Protein AF-A0A938FF98-F1 (afdb_monomer)

Nearest PDB structures (foldseek):
  8f43-assembly1_A  TM=4.445E-01  e=3.695E-01  Geobacillus stearothermophilus

Mean predicted aligned error: 13.19 Å

Secondary structure (DSSP, 8-state):
------PPPP------PPPPTT-BHHHHHTTS-B-----SS--GGGS--S--SS-SS--HHHHHHHHHBSSPPEE-GGG-EEE--EE-TTT--EE-SGGGEEEEESS-HHHHHHTTGGGS-HHHHHHHHT--SSTTTEEEEEHHHHHHHTT--TTT---SSGGGHHHHHHHHHHHHHHTT--B-HHHHHHHHHHHHTS--PBPPPPPPPPP-----SS----BPPTT-B--STT-EEE-TTS-EEEEE--SSSSS-EEE-

pLDDT: mean 84.88, std 19.93, range [27.38, 98.81]

Solvent-accessible surface area (backbone atoms only — not comparable to full-atom values): 15147 Å² total; per-residue (Å²): 135,86,86,83,81,80,81,80,76,85,81,80,77,79,73,80,76,74,69,55,72,63,42,37,42,68,61,47,46,71,70,45,48,75,42,78,68,48,83,74,87,78,56,73,80,61,37,56,51,62,49,49,87,84,71,82,56,42,29,38,60,44,48,44,55,58,68,53,23,81,41,85,58,44,65,52,80,79,45,40,66,69,35,42,32,36,58,10,65,44,67,70,50,74,44,48,54,58,85,57,44,33,75,42,46,69,67,20,73,62,39,42,27,23,24,54,48,70,77,48,54,59,67,55,32,25,49,64,55,48,41,77,87,44,76,65,45,46,44,52,28,43,38,70,60,50,60,70,44,58,55,58,50,70,67,81,39,73,49,78,26,67,89,36,40,58,57,51,53,39,38,43,42,43,52,30,55,54,71,68,29,38,33,30,71,63,43,48,50,39,51,51,55,57,50,70,75,37,77,92,56,67,35,74,43,62,67,72,64,73,72,69,76,70,74,78,65,76,81,70,75,51,71,41,58,87,63,37,77,44,75,57,82,69,38,74,33,28,25,94,83,74,47,69,28,34,20,36,82,40,96,89,48,102,55,29,22,30,33,116

Sequence (260 aa):
MPSTTVAAAPTTSSKVAVPVAGSSALEVLATIRIVPEYTVGYDRELFPHWKDLDADGCDTRREVLKRDSQTKVVVGSSCTVSSGTWYSPYDGATWTNPSDVDIDHVVALNEAWQSGGYAWSTQQRTNYANDLTDDRTLLAVTDSVNQSKSDKDPTEWLPPLASYRCTYLANWVSIKARWSLSMDEGEHAAVKSALAGCATRTSPAAPAVPPAASAGGAPATSTVSPGAFCAPLGATGVSDKGVSYTCKPSETESRNRWRR

Radius of gyration: 22.4 Å; Cα contacts (8 Å, |Δi|>4): 425; chains: 1; bounding box: 54×45×83 Å

Foldseek 3Di:
DDDDDDDDDDDPPPDQDADDFQDFLLRLLVSFAADFFDQPDDDCVLQDAQDPPVPPLGTLFLVQVCVQFPAHFDADPSSDTQFGWHQALLARDIDTGCVQKDKAQLQHLSNQCRQPCVVDDSLLSNCQRRPPVFNLGIHIHGPVQRVVCPNDALLRDARPPPVCRLVSLSSVSQSCSLSSGHHHPSRSVSSNVSNVPDDGDGDGRDDHSPPSPPPPDDPPQPAFDAFDFDDDAQDWHAHPVRHIWGFHQDPVDRTTTTDD

Structure (mmCIF, N/CA/C/O backbone):
data_AF-A0A938FF98-F1
#
_entry.id   AF-A0A938FF98-F1
#
loop_
_atom_site.group_PDB
_atom_site.id
_atom_site.type_symbol
_atom_site.label_atom_id
_atom_site.label_alt_id
_atom_site.label_comp_id
_atom_site.label_asym_id
_atom_site.label_entity_id
_atom_site.label_seq_id
_atom_site.pdbx_PDB_ins_code
_atom_site.Cartn_x
_atom_site.Cartn_y
_atom_site.Cartn_z
_atom_site.occupancy
_atom_site.B_iso_or_equiv
_atom_site.auth_seq_id
_atom_site.auth_comp_id
_atom_site.auth_asym_id
_atom_site.auth_atom_id
_atom_site.pdbx_PDB_model_num
ATOM 1 N N . MET A 1 1 ? 15.118 -7.434 -64.748 1.00 45.00 1 MET A N 1
ATOM 2 C CA . MET A 1 1 ? 15.470 -7.544 -63.316 1.00 45.00 1 MET A CA 1
ATOM 3 C C . MET A 1 1 ? 14.304 -6.946 -62.538 1.00 45.00 1 MET A C 1
ATOM 5 O O . MET A 1 1 ? 14.092 -5.749 -62.693 1.00 45.00 1 MET A O 1
ATOM 9 N N . PRO A 1 2 ? 13.458 -7.738 -61.857 1.00 43.25 2 PRO A N 1
ATOM 10 C CA . PRO A 1 2 ? 12.275 -7.207 -61.190 1.00 43.25 2 PRO A CA 1
ATOM 11 C C . PRO A 1 2 ? 12.647 -6.572 -59.844 1.00 43.25 2 PRO A C 1
ATOM 13 O O . PRO A 1 2 ? 13.438 -7.128 -59.085 1.00 43.25 2 PRO A O 1
ATOM 16 N N . SER A 1 3 ? 12.071 -5.399 -59.581 1.00 41.19 3 SER A N 1
ATOM 17 C CA . SER A 1 3 ? 12.105 -4.708 -58.293 1.00 41.19 3 SER A CA 1
ATOM 18 C C . SER A 1 3 ? 11.276 -5.471 -57.265 1.00 41.19 3 SER A C 1
ATOM 20 O O . SER A 1 3 ? 10.077 -5.665 -57.459 1.00 41.19 3 SER A O 1
ATOM 22 N N . THR A 1 4 ? 11.900 -5.866 -56.158 1.00 39.56 4 THR A N 1
ATOM 23 C CA . THR A 1 4 ? 11.211 -6.471 -55.015 1.00 39.56 4 THR A CA 1
ATOM 24 C C . THR A 1 4 ? 10.798 -5.368 -54.045 1.00 39.56 4 THR A C 1
ATOM 26 O O . THR A 1 4 ? 11.612 -4.860 -53.277 1.00 39.56 4 THR A O 1
ATOM 29 N N . THR A 1 5 ? 9.532 -4.968 -54.087 1.00 41.56 5 THR A N 1
ATOM 30 C CA . THR A 1 5 ? 8.905 -4.133 -53.058 1.00 41.56 5 THR A CA 1
ATOM 31 C C . THR A 1 5 ? 8.589 -4.997 -51.839 1.00 41.56 5 THR A C 1
ATOM 33 O O . THR A 1 5 ? 7.733 -5.877 -51.891 1.00 41.56 5 THR A O 1
ATOM 36 N N . VAL A 1 6 ? 9.286 -4.756 -50.726 1.00 41.88 6 VAL A N 1
ATOM 37 C CA . VAL A 1 6 ? 8.957 -5.351 -49.424 1.00 41.88 6 VAL A CA 1
ATOM 38 C C . VAL A 1 6 ? 7.808 -4.547 -48.818 1.00 41.88 6 VAL A C 1
ATOM 40 O O . VAL A 1 6 ? 7.975 -3.380 -48.469 1.00 41.88 6 VAL A O 1
ATOM 43 N N . ALA A 1 7 ? 6.630 -5.161 -48.723 1.00 39.22 7 ALA A N 1
ATOM 44 C CA . ALA A 1 7 ? 5.498 -4.604 -47.996 1.00 39.22 7 ALA A CA 1
ATOM 45 C C . ALA A 1 7 ? 5.790 -4.651 -46.488 1.00 39.22 7 ALA A C 1
ATOM 47 O O . ALA A 1 7 ? 5.984 -5.726 -45.920 1.00 39.22 7 ALA A O 1
ATOM 48 N N . ALA A 1 8 ? 5.833 -3.486 -45.841 1.00 41.00 8 ALA A N 1
ATOM 49 C CA . ALA A 1 8 ? 5.893 -3.395 -44.389 1.00 41.00 8 ALA A CA 1
ATOM 50 C C . ALA A 1 8 ? 4.543 -3.831 -43.797 1.00 41.00 8 ALA A C 1
ATOM 52 O O . ALA A 1 8 ? 3.493 -3.298 -44.161 1.00 41.00 8 ALA A O 1
ATOM 53 N N . ALA A 1 9 ? 4.577 -4.817 -42.901 1.00 38.62 9 ALA A N 1
ATOM 54 C CA . ALA A 1 9 ? 3.412 -5.270 -42.153 1.00 38.62 9 ALA A CA 1
ATOM 55 C C . ALA A 1 9 ? 2.900 -4.156 -41.215 1.00 38.62 9 ALA A C 1
ATOM 57 O O . ALA A 1 9 ? 3.708 -3.393 -40.679 1.00 38.62 9 ALA A O 1
ATOM 58 N N . PRO A 1 10 ? 1.581 -4.051 -40.981 1.00 35.91 10 PRO A N 1
ATOM 59 C CA . PRO A 1 10 ? 1.044 -3.081 -40.042 1.00 35.91 10 PRO A CA 1
ATOM 60 C C . PRO A 1 10 ? 1.412 -3.488 -38.611 1.00 35.91 10 PRO A C 1
ATOM 62 O O . PRO A 1 10 ? 0.984 -4.527 -38.112 1.00 35.91 10 PRO A O 1
ATOM 65 N N . THR A 1 11 ? 2.198 -2.655 -37.934 1.00 32.06 11 THR A N 1
ATOM 66 C CA . THR A 1 11 ? 2.473 -2.793 -36.504 1.00 32.06 11 THR A CA 1
ATOM 67 C C . THR A 1 11 ? 1.215 -2.403 -35.731 1.00 32.06 11 THR A C 1
ATOM 69 O O . THR A 1 11 ? 0.934 -1.222 -35.524 1.00 32.06 11 THR A O 1
ATOM 72 N N . THR A 1 12 ? 0.422 -3.384 -35.308 1.00 34.66 12 THR A N 1
ATOM 73 C CA . THR A 1 12 ? -0.655 -3.154 -34.343 1.00 34.66 12 THR A CA 1
ATOM 74 C C . THR A 1 12 ? -0.029 -2.828 -32.992 1.00 34.66 12 THR A C 1
ATOM 76 O O . THR A 1 12 ? 0.419 -3.711 -32.265 1.00 34.66 12 THR A O 1
ATOM 79 N N . SER A 1 13 ? 0.039 -1.538 -32.667 1.00 34.69 13 SER A N 1
ATOM 80 C CA . SER A 1 13 ? 0.305 -1.069 -31.311 1.00 34.69 13 SER A CA 1
ATOM 81 C C . SER A 1 13 ? -0.879 -1.486 -30.436 1.00 34.69 13 SER A C 1
ATOM 83 O O . SER A 1 13 ? -1.951 -0.881 -30.498 1.00 34.69 13 SER A O 1
ATOM 85 N N . SER A 1 14 ? -0.718 -2.569 -29.675 1.00 34.59 14 SER A N 1
ATOM 86 C CA . SER A 1 14 ? -1.691 -2.982 -28.667 1.00 34.59 14 SER A CA 1
ATOM 87 C C . SER A 1 14 ? -1.757 -1.902 -27.591 1.00 34.59 14 SER A C 1
ATOM 89 O O . SER A 1 14 ? -0.923 -1.854 -26.688 1.00 34.59 14 SER A O 1
ATOM 91 N N . LYS A 1 15 ? -2.747 -1.009 -27.690 1.00 37.03 15 LYS A N 1
ATOM 92 C CA . LYS A 1 15 ? -3.183 -0.204 -26.548 1.00 37.03 15 LYS A CA 1
ATOM 93 C C . LYS A 1 15 ? -3.550 -1.178 -25.432 1.00 37.03 15 LYS A C 1
ATOM 95 O O . LYS A 1 15 ? -4.445 -1.999 -25.615 1.00 37.03 15 LYS A O 1
ATOM 100 N N . VAL A 1 16 ? -2.850 -1.088 -24.304 1.00 40.31 16 VAL A N 1
ATOM 101 C CA . VAL A 1 16 ? -3.221 -1.775 -23.063 1.00 40.31 16 VAL A CA 1
ATOM 102 C C . VAL A 1 16 ? -4.663 -1.377 -22.753 1.00 40.31 16 VAL A C 1
ATOM 104 O O . VAL A 1 16 ? -4.953 -0.199 -22.537 1.00 40.31 16 VAL A O 1
ATOM 107 N N . ALA A 1 17 ? -5.584 -2.334 -22.849 1.00 41.09 17 ALA A N 1
ATOM 108 C CA . ALA A 1 17 ? -6.985 -2.099 -22.548 1.00 41.09 17 ALA A CA 1
ATOM 109 C C . ALA A 1 17 ? -7.109 -1.842 -21.043 1.00 41.09 17 ALA A C 1
ATOM 111 O O . ALA A 1 17 ? -6.750 -2.695 -20.234 1.00 41.09 17 ALA A O 1
ATOM 112 N N . VAL A 1 18 ? -7.585 -0.652 -20.673 1.00 45.09 18 VAL A N 1
ATOM 113 C CA . VAL A 1 18 ? -7.926 -0.344 -19.281 1.00 45.09 18 VAL A CA 1
ATOM 114 C C . VAL A 1 18 ? -9.080 -1.269 -18.872 1.00 45.09 18 VAL A C 1
ATOM 116 O O . VAL A 1 18 ? -10.032 -1.399 -19.649 1.00 45.09 18 VAL A O 1
ATOM 119 N N . PRO A 1 19 ? -9.030 -1.910 -17.693 1.00 48.66 19 PRO A N 1
ATOM 120 C CA . PRO A 1 19 ? -10.110 -2.771 -17.230 1.00 48.66 19 PRO A CA 1
ATOM 121 C C . PRO A 1 19 ? -11.456 -2.041 -17.204 1.00 48.66 19 PRO A C 1
ATOM 123 O O . PRO A 1 19 ? -11.572 -0.944 -16.657 1.00 48.66 19 PRO A O 1
ATOM 126 N N . VAL A 1 20 ? -12.482 -2.660 -17.786 1.00 49.19 20 VAL A N 1
ATOM 127 C CA . VAL A 1 20 ? -13.854 -2.134 -17.814 1.00 49.19 20 VAL A CA 1
ATOM 128 C C . VAL A 1 20 ? -14.502 -2.324 -16.438 1.00 49.19 20 VAL A C 1
ATOM 130 O O . VAL A 1 20 ? -14.268 -3.334 -15.767 1.00 49.19 20 VAL A O 1
ATOM 133 N N . ALA A 1 21 ? -15.335 -1.372 -16.010 1.00 52.06 21 ALA A N 1
ATOM 134 C CA . ALA A 1 21 ? -16.139 -1.502 -14.794 1.00 52.06 21 ALA A CA 1
ATOM 135 C C . ALA A 1 21 ? -16.942 -2.810 -14.789 1.00 52.06 21 ALA A C 1
ATOM 137 O O . ALA A 1 21 ? -17.684 -3.079 -15.728 1.00 52.06 21 ALA A O 1
ATOM 138 N N . GLY A 1 22 ? -16.781 -3.611 -13.729 1.00 57.50 22 GLY A N 1
ATOM 139 C CA . GLY A 1 22 ? -17.447 -4.910 -13.580 1.00 57.50 22 GLY A CA 1
ATOM 140 C C . GLY A 1 22 ? -16.615 -6.128 -13.996 1.00 57.50 22 GLY A C 1
ATOM 141 O O . GLY A 1 22 ? -17.115 -7.242 -13.870 1.00 57.50 22 GLY A O 1
ATOM 142 N N . SER A 1 23 ? -15.364 -5.948 -14.439 1.00 68.06 23 SER A N 1
ATOM 143 C CA . SER A 1 23 ? -14.454 -7.071 -14.719 1.00 68.06 23 SER A CA 1
ATOM 144 C C . SER A 1 23 ? -14.110 -7.842 -13.436 1.00 68.06 23 SER A C 1
ATOM 146 O O . SER A 1 23 ? -13.872 -7.261 -12.373 1.00 68.06 23 SER A O 1
ATOM 148 N N . SER A 1 24 ? -14.051 -9.166 -13.521 1.00 86.25 24 SER A N 1
ATOM 149 C CA . SER A 1 24 ? -13.521 -10.020 -12.456 1.00 86.25 24 SER A CA 1
ATOM 150 C C . SER A 1 24 ? -12.014 -9.801 -12.265 1.00 86.25 24 SER A C 1
ATOM 152 O O . SER A 1 24 ? -11.298 -9.441 -13.199 1.00 86.25 24 SER A O 1
ATOM 154 N N . ALA A 1 25 ? -11.495 -10.071 -11.063 1.00 89.56 25 ALA A N 1
ATOM 155 C CA . ALA A 1 25 ? -10.056 -9.967 -10.795 1.00 89.56 25 ALA A CA 1
ATOM 156 C C . ALA A 1 25 ? -9.205 -10.849 -11.734 1.00 89.56 25 ALA A C 1
ATOM 158 O O . ALA A 1 25 ? -8.105 -10.454 -12.107 1.00 89.56 25 ALA A O 1
ATOM 159 N N . LEU A 1 26 ? -9.720 -12.007 -12.168 1.00 90.12 26 LEU A N 1
ATOM 160 C CA . LEU A 1 26 ? -9.040 -12.887 -13.126 1.00 90.12 26 LEU A CA 1
ATOM 161 C C . LEU A 1 26 ? -8.950 -12.277 -14.532 1.00 90.12 26 LEU A C 1
ATOM 163 O O . LEU A 1 26 ? -7.927 -12.434 -15.197 1.00 90.12 26 LEU A O 1
ATOM 167 N N . GLU A 1 27 ? -9.984 -11.564 -14.981 1.00 90.25 27 GLU A N 1
ATOM 168 C CA . GLU A 1 27 ? -9.949 -10.849 -16.263 1.00 90.25 27 GLU A CA 1
ATOM 169 C C . GLU A 1 27 ? -8.946 -9.696 -16.219 1.00 90.25 27 GLU A C 1
ATOM 171 O O . GLU A 1 27 ? -8.179 -9.517 -17.162 1.00 90.25 27 GLU A O 1
ATOM 176 N N . VAL A 1 28 ? -8.885 -8.959 -15.104 1.00 90.56 28 VAL A N 1
ATOM 177 C CA . VAL A 1 28 ? -7.873 -7.908 -14.922 1.00 90.56 28 VAL A CA 1
ATOM 178 C C . VAL A 1 28 ? -6.467 -8.507 -14.885 1.00 90.56 28 VAL A C 1
ATOM 180 O O . VAL A 1 28 ? -5.576 -8.004 -15.566 1.00 90.56 28 VAL A O 1
ATOM 183 N N . LEU A 1 29 ? -6.270 -9.617 -14.168 1.00 94.25 29 LEU A N 1
ATOM 184 C CA . LEU A 1 29 ? -4.989 -10.324 -14.092 1.00 94.25 29 LEU A CA 1
ATOM 185 C C . LEU A 1 29 ? -4.481 -10.750 -15.478 1.00 94.25 29 LEU A C 1
ATOM 187 O O . LEU A 1 29 ? -3.282 -10.689 -15.742 1.00 94.25 29 LEU A O 1
ATOM 191 N N . ALA A 1 30 ? -5.382 -11.140 -16.384 1.00 93.69 30 ALA A N 1
ATOM 192 C CA . ALA A 1 30 ? -5.027 -11.509 -17.754 1.00 93.69 30 ALA A CA 1
ATOM 193 C C . ALA A 1 30 ? -4.462 -10.338 -18.585 1.00 93.69 30 ALA A C 1
ATOM 195 O O . ALA A 1 30 ? -3.830 -10.574 -19.612 1.00 93.69 30 ALA A O 1
ATOM 196 N N . THR A 1 31 ? -4.665 -9.088 -18.152 1.00 93.75 31 THR A N 1
ATOM 197 C CA . THR A 1 31 ? -4.100 -7.889 -18.801 1.00 93.75 31 THR A CA 1
ATOM 198 C C . THR A 1 31 ? -2.721 -7.493 -18.271 1.00 93.75 31 THR A C 1
ATOM 200 O O . THR A 1 31 ? -2.035 -6.681 -18.896 1.00 93.75 31 THR A O 1
ATOM 203 N N . ILE A 1 32 ? -2.303 -8.052 -17.131 1.00 95.69 32 ILE A N 1
ATOM 204 C CA . ILE A 1 32 ? -1.022 -7.724 -16.505 1.00 95.69 32 ILE A CA 1
ATOM 205 C C . ILE A 1 32 ? 0.121 -8.316 -17.329 1.00 95.69 32 ILE A C 1
ATOM 207 O O . ILE A 1 32 ? 0.102 -9.486 -17.712 1.00 95.69 32 ILE A O 1
ATOM 211 N N . ARG A 1 33 ? 1.139 -7.494 -17.600 1.00 97.38 33 ARG A N 1
ATOM 212 C CA . ARG A 1 33 ? 2.350 -7.940 -18.294 1.00 97.38 33 ARG A CA 1
ATOM 213 C C . ARG A 1 33 ? 3.159 -8.847 -17.372 1.00 97.38 33 ARG A C 1
ATOM 215 O O . ARG A 1 33 ? 3.442 -8.452 -16.245 1.00 97.38 33 ARG A O 1
ATOM 222 N N . ILE A 1 34 ? 3.588 -9.992 -17.894 1.00 97.75 34 ILE A N 1
ATOM 223 C CA . ILE A 1 34 ? 4.542 -10.876 -17.220 1.00 97.75 34 ILE A CA 1
ATOM 224 C C . ILE A 1 34 ? 5.955 -10.430 -17.604 1.00 97.75 34 ILE A C 1
ATOM 226 O O . ILE A 1 34 ? 6.322 -10.489 -18.780 1.00 97.75 34 ILE A O 1
ATOM 230 N N . VAL A 1 35 ? 6.715 -9.913 -16.642 1.00 96.00 35 VAL A N 1
ATOM 231 C CA . VAL A 1 35 ? 8.077 -9.388 -16.827 1.00 96.00 35 VAL A CA 1
ATOM 232 C C . VAL A 1 35 ? 8.897 -9.733 -15.583 1.00 96.00 35 VAL A C 1
ATOM 234 O O . VAL A 1 35 ? 8.388 -9.516 -14.489 1.00 96.00 35 VAL A O 1
ATOM 237 N N . PRO A 1 36 ? 10.145 -10.222 -15.720 1.00 95.19 36 PRO A N 1
ATOM 238 C CA . PRO A 1 36 ? 11.021 -10.427 -14.570 1.00 95.19 36 PRO A CA 1
ATOM 239 C C . PRO A 1 36 ? 11.198 -9.151 -13.744 1.00 95.19 36 PRO A C 1
ATOM 241 O O . PRO A 1 36 ? 11.288 -8.054 -14.303 1.00 95.19 36 PRO A O 1
ATOM 244 N N . GLU A 1 37 ? 11.295 -9.310 -12.429 1.00 93.62 37 GLU A N 1
ATOM 245 C CA . GLU A 1 37 ? 11.507 -8.201 -11.506 1.00 93.62 37 GLU A CA 1
ATOM 246 C C . GLU A 1 37 ? 12.821 -7.450 -11.753 1.00 93.62 37 GLU A C 1
ATOM 248 O O . GLU A 1 37 ? 13.850 -8.019 -12.137 1.00 93.62 37 GLU A O 1
ATOM 253 N N . TYR A 1 38 ? 12.802 -6.148 -11.467 1.00 93.50 38 TYR A N 1
ATOM 254 C CA . TYR A 1 38 ? 13.989 -5.299 -11.451 1.00 93.50 38 TYR A CA 1
ATOM 255 C C . TYR A 1 38 ? 14.399 -4.941 -10.015 1.00 93.50 38 TYR A C 1
ATOM 257 O O . TYR A 1 38 ? 13.918 -3.976 -9.428 1.00 93.50 38 TYR A O 1
ATOM 265 N N . THR A 1 39 ? 15.340 -5.696 -9.453 1.00 91.69 39 THR A N 1
ATOM 266 C CA . THR A 1 39 ? 15.670 -5.646 -8.014 1.00 91.69 39 THR A CA 1
ATOM 267 C C . THR A 1 39 ? 16.784 -4.657 -7.643 1.00 91.69 39 THR A C 1
ATOM 269 O O . THR A 1 39 ? 17.092 -4.444 -6.472 1.00 91.69 39 THR A O 1
ATOM 272 N N . VAL A 1 40 ? 17.428 -4.028 -8.631 1.00 92.44 40 VAL A N 1
ATOM 273 C CA . VAL A 1 40 ? 18.622 -3.195 -8.408 1.00 92.44 40 VAL A CA 1
ATOM 274 C C . VAL A 1 40 ? 18.253 -1.729 -8.183 1.00 92.44 40 VAL A C 1
ATOM 276 O O . VAL A 1 40 ? 17.422 -1.164 -8.887 1.00 92.44 40 VAL A O 1
ATOM 279 N N . GLY A 1 41 ? 18.952 -1.069 -7.255 1.00 91.62 41 GLY A N 1
ATOM 280 C CA . GLY A 1 41 ? 18.934 0.393 -7.121 1.00 91.62 41 GLY A CA 1
ATOM 281 C C . GLY A 1 41 ? 17.677 0.974 -6.478 1.00 91.62 41 GLY A C 1
ATOM 282 O O . GLY A 1 41 ? 17.475 2.184 -6.564 1.00 91.62 41 GLY A O 1
ATOM 283 N N . TYR A 1 42 ? 16.852 0.136 -5.846 1.00 95.69 42 TYR A N 1
ATOM 284 C CA . TYR A 1 42 ? 15.764 0.618 -5.010 1.00 95.69 42 TYR A CA 1
ATOM 285 C C . TYR A 1 42 ? 16.313 1.414 -3.822 1.00 95.69 42 TYR A C 1
ATOM 287 O O . TYR A 1 42 ? 17.242 0.992 -3.134 1.00 95.69 42 TYR A O 1
ATOM 295 N N . ASP A 1 43 ? 15.682 2.554 -3.577 1.00 95.50 43 ASP A N 1
ATOM 296 C CA . ASP A 1 43 ? 15.819 3.338 -2.363 1.00 95.50 43 ASP A CA 1
ATOM 297 C C . ASP A 1 43 ? 14.435 3.913 -2.044 1.00 95.50 43 ASP A C 1
ATOM 299 O O . ASP A 1 43 ? 13.763 4.484 -2.912 1.00 95.50 43 ASP A O 1
ATOM 303 N N . ARG A 1 44 ? 13.989 3.748 -0.796 1.00 95.00 44 ARG A N 1
ATOM 304 C CA . ARG A 1 44 ? 12.677 4.219 -0.343 1.00 95.00 44 ARG A CA 1
ATOM 305 C C . ARG A 1 44 ? 12.538 5.736 -0.492 1.00 95.00 44 ARG A C 1
ATOM 307 O O . ARG A 1 44 ? 11.433 6.218 -0.741 1.00 95.00 44 ARG A O 1
ATOM 314 N N . GLU A 1 45 ? 13.630 6.492 -0.394 1.00 95.50 45 GLU A N 1
ATOM 315 C CA . GLU A 1 45 ? 13.628 7.950 -0.565 1.00 95.50 45 GLU A CA 1
ATOM 316 C C . GLU A 1 45 ? 13.242 8.380 -1.990 1.00 95.50 45 GLU A C 1
ATOM 318 O O . GLU A 1 45 ? 12.749 9.492 -2.196 1.00 95.50 45 GLU A O 1
ATOM 323 N N . LEU A 1 46 ? 13.366 7.485 -2.980 1.00 95.56 46 LEU A N 1
ATOM 324 C CA . LEU A 1 46 ? 12.905 7.733 -4.350 1.00 95.56 46 LEU A CA 1
ATOM 325 C C . LEU A 1 46 ? 11.377 7.806 -4.459 1.00 95.56 46 LEU A C 1
ATOM 327 O O . LEU A 1 46 ? 10.873 8.305 -5.471 1.00 95.56 46 LEU A O 1
ATOM 331 N N . PHE A 1 47 ? 10.649 7.363 -3.431 1.00 97.88 47 PHE A N 1
ATOM 332 C CA . PHE A 1 47 ? 9.203 7.501 -3.284 1.00 97.88 47 PHE A CA 1
ATOM 333 C C . PHE A 1 47 ? 8.878 8.516 -2.178 1.00 97.88 47 PHE A C 1
ATOM 335 O O . PHE A 1 47 ? 8.591 8.119 -1.046 1.00 97.88 47 PHE A O 1
ATOM 342 N N . PRO A 1 48 ? 8.889 9.835 -2.460 1.00 97.50 48 PRO A N 1
ATOM 343 C CA . PRO A 1 48 ? 8.436 10.823 -1.490 1.00 97.50 48 PRO A CA 1
ATOM 344 C C . PRO A 1 48 ? 6.993 10.525 -1.069 1.00 97.50 48 PRO A C 1
ATOM 346 O O . PRO A 1 48 ? 6.073 10.654 -1.874 1.00 97.50 48 PRO A O 1
ATOM 349 N N . HIS A 1 49 ? 6.810 10.127 0.185 1.00 93.50 49 HIS A N 1
ATOM 350 C CA . HIS A 1 49 ? 5.543 9.691 0.768 1.00 93.50 49 HIS A CA 1
ATOM 351 C C . HIS A 1 49 ? 5.231 10.511 2.019 1.00 93.50 49 HIS A C 1
ATOM 353 O O . HIS A 1 49 ? 6.100 11.228 2.521 1.00 93.50 49 HIS A O 1
ATOM 359 N N . TRP A 1 50 ? 3.981 10.442 2.476 1.00 95.00 50 TRP A N 1
ATOM 360 C CA . TRP A 1 50 ? 3.447 11.297 3.541 1.00 95.00 50 TRP A CA 1
ATOM 361 C C . TRP A 1 50 ? 3.522 12.776 3.163 1.00 95.00 50 TRP A C 1
ATOM 363 O O . TRP A 1 50 ? 4.016 13.623 3.904 1.00 95.00 50 TRP A O 1
ATOM 373 N N . LYS A 1 51 ? 3.033 13.078 1.958 1.00 94.69 51 LYS A N 1
ATOM 374 C CA . LYS A 1 51 ? 2.793 14.442 1.497 1.00 94.69 51 LYS A CA 1
ATOM 375 C C . LYS A 1 51 ? 1.378 14.878 1.862 1.00 94.69 51 LYS A C 1
ATOM 377 O O . LYS A 1 51 ? 0.455 14.067 1.858 1.00 94.69 51 LYS A O 1
ATOM 382 N N . ASP A 1 52 ? 1.249 16.162 2.143 1.00 93.12 52 ASP A N 1
ATOM 383 C CA . ASP A 1 52 ? -0.010 16.899 2.176 1.00 93.12 52 ASP A CA 1
ATOM 384 C C . ASP A 1 52 ? -0.209 17.483 0.765 1.00 93.12 52 ASP A C 1
ATOM 386 O O . ASP A 1 52 ? 0.438 18.466 0.395 1.00 93.12 52 ASP A O 1
ATOM 390 N N . LEU A 1 53 ? -0.937 16.755 -0.092 1.00 89.44 53 LEU A N 1
ATOM 391 C CA . LEU A 1 53 ? -1.065 17.083 -1.521 1.00 89.44 53 LEU A CA 1
ATOM 392 C C . LEU A 1 53 ? -2.183 18.092 -1.805 1.00 89.44 53 LEU A C 1
ATOM 394 O O . LEU A 1 53 ? -2.123 18.778 -2.826 1.00 89.44 53 LEU A O 1
ATOM 398 N N . ASP A 1 54 ? -3.185 18.174 -0.935 1.00 89.81 54 ASP A N 1
ATOM 399 C CA . ASP A 1 54 ? -4.300 19.120 -1.006 1.00 89.81 54 ASP A CA 1
ATOM 400 C C . ASP A 1 54 ? -4.104 20.355 -0.110 1.00 89.81 54 ASP A C 1
ATOM 402 O O . ASP A 1 54 ? -4.885 21.303 -0.206 1.00 89.81 54 ASP A O 1
ATOM 406 N N . ALA A 1 55 ? -3.003 20.403 0.648 1.00 90.06 55 ALA A N 1
ATOM 407 C CA . ALA A 1 55 ? -2.582 21.520 1.487 1.00 90.06 55 ALA A CA 1
ATOM 408 C C . ALA A 1 55 ? -3.594 21.854 2.596 1.00 90.06 55 ALA A C 1
ATOM 410 O O . ALA A 1 55 ? -3.774 23.027 2.947 1.00 90.06 55 ALA A O 1
ATOM 411 N N . ASP A 1 56 ? -4.255 20.831 3.143 1.00 89.06 56 ASP A N 1
ATOM 412 C CA . ASP A 1 56 ? -5.229 20.970 4.229 1.00 89.06 56 ASP A CA 1
ATOM 413 C C . ASP A 1 56 ? -4.589 20.869 5.634 1.00 89.06 56 ASP A C 1
ATOM 415 O O . ASP A 1 56 ? -5.246 21.114 6.652 1.00 89.06 56 ASP A O 1
ATOM 419 N N . GLY A 1 57 ? -3.282 20.588 5.694 1.00 90.00 57 GLY A N 1
ATOM 420 C CA . GLY A 1 57 ? -2.501 20.428 6.917 1.00 90.00 57 GLY A CA 1
ATOM 421 C C . GLY A 1 57 ? -2.379 18.981 7.400 1.00 90.00 57 GLY A C 1
ATOM 422 O O . GLY A 1 57 ? -1.743 18.747 8.435 1.00 90.00 57 GLY A O 1
ATOM 423 N N . CYS A 1 58 ? -2.959 18.018 6.689 1.00 93.31 58 CYS A N 1
ATOM 424 C CA . CYS A 1 58 ? -2.862 16.598 6.966 1.00 93.31 58 CYS A CA 1
ATOM 425 C C . CYS A 1 58 ? -2.075 15.891 5.861 1.00 93.31 58 CYS A C 1
ATOM 427 O O . CYS A 1 58 ? -2.456 15.864 4.697 1.00 93.31 58 CYS A O 1
ATOM 429 N N . ASP A 1 59 ? -0.968 15.242 6.220 1.00 95.56 59 ASP A N 1
ATOM 430 C CA . ASP A 1 59 ? -0.321 14.377 5.240 1.00 95.56 59 ASP A CA 1
ATOM 431 C C . ASP A 1 59 ? -1.128 13.098 4.977 1.00 95.56 59 ASP A C 1
ATOM 433 O O . ASP A 1 59 ? -1.973 12.678 5.770 1.00 95.56 59 ASP A O 1
ATOM 437 N N . THR A 1 60 ? -0.796 12.432 3.873 1.00 96.94 60 THR A N 1
ATOM 438 C CA . THR A 1 60 ? -1.448 11.201 3.409 1.00 96.94 60 THR A CA 1
ATOM 439 C C . THR A 1 60 ? -1.615 10.148 4.512 1.00 96.94 60 THR A C 1
ATOM 441 O O . THR A 1 60 ? -2.651 9.491 4.571 1.00 96.94 60 THR A O 1
ATOM 444 N N . ARG A 1 61 ? -0.645 9.973 5.426 1.00 96.38 61 ARG A N 1
ATOM 445 C CA . ARG A 1 61 ? -0.798 8.990 6.515 1.00 96.38 61 ARG A CA 1
ATOM 446 C C . ARG A 1 61 ? -1.942 9.389 7.446 1.00 96.38 61 ARG A C 1
ATOM 448 O O . ARG A 1 61 ? -2.694 8.527 7.891 1.00 96.38 61 ARG A O 1
ATOM 455 N N . ARG A 1 62 ? -2.075 10.678 7.753 1.00 95.81 62 ARG A N 1
ATOM 456 C CA . ARG A 1 62 ? -3.129 11.192 8.637 1.00 95.81 62 ARG A CA 1
ATOM 457 C C . ARG A 1 62 ? -4.481 11.134 7.938 1.00 95.81 62 ARG A C 1
ATOM 459 O O . ARG A 1 62 ? -5.460 10.778 8.590 1.00 95.81 62 ARG A O 1
ATOM 466 N N . GLU A 1 63 ? -4.517 11.368 6.629 1.00 96.50 63 GLU A N 1
ATOM 467 C CA . GLU A 1 63 ? -5.725 11.171 5.825 1.00 96.50 63 GLU A CA 1
ATOM 468 C C . GLU A 1 63 ? -6.220 9.727 5.868 1.00 96.50 63 GLU A C 1
ATOM 470 O O . GLU A 1 63 ? -7.393 9.491 6.160 1.00 96.50 63 GLU A O 1
ATOM 475 N N . VAL A 1 64 ? -5.336 8.740 5.691 1.00 97.62 64 VAL A N 1
ATOM 476 C CA . VAL A 1 64 ? -5.741 7.328 5.786 1.00 97.62 64 VAL A CA 1
ATOM 477 C C . VAL A 1 64 ? -6.202 6.974 7.201 1.00 97.62 64 VAL A C 1
ATOM 479 O O . VAL A 1 64 ? -7.222 6.308 7.360 1.00 97.62 64 VAL A O 1
ATOM 482 N N . LEU A 1 65 ? -5.527 7.467 8.247 1.00 97.06 65 LEU A N 1
ATOM 483 C CA . LEU A 1 65 ? -5.974 7.250 9.629 1.00 97.06 65 LEU A CA 1
ATOM 484 C C . LEU A 1 65 ? -7.364 7.850 9.894 1.00 97.06 65 LEU A C 1
ATOM 486 O O . LEU A 1 65 ? -8.167 7.225 10.587 1.00 97.06 65 LEU A O 1
ATOM 490 N N . LYS A 1 66 ? -7.666 9.037 9.352 1.00 96.25 66 LYS A N 1
ATOM 491 C CA . LYS A 1 66 ? -9.003 9.651 9.426 1.00 96.25 66 LYS A CA 1
ATOM 492 C C . LYS A 1 66 ? -10.036 8.809 8.675 1.00 96.25 66 LYS A C 1
ATOM 494 O O . LYS A 1 66 ? -11.117 8.582 9.213 1.00 96.25 66 LYS A O 1
ATOM 499 N N . ARG A 1 67 ? -9.703 8.359 7.461 1.00 97.00 67 ARG A N 1
ATOM 500 C CA . ARG A 1 67 ? -10.586 7.591 6.572 1.00 97.00 67 ARG A CA 1
ATOM 501 C C . ARG A 1 67 ? -10.939 6.216 7.141 1.00 97.00 67 ARG A C 1
ATOM 503 O O . ARG A 1 67 ? -12.108 5.846 7.139 1.00 97.00 67 ARG A O 1
ATOM 510 N N . ASP A 1 68 ? -9.947 5.480 7.638 1.00 97.94 68 ASP A N 1
ATOM 511 C CA . ASP A 1 68 ? -10.103 4.069 8.022 1.00 97.94 68 ASP A CA 1
ATOM 512 C C . ASP A 1 68 ? -10.543 3.874 9.480 1.00 97.94 68 ASP A C 1
ATOM 514 O O . ASP A 1 68 ? -10.798 2.748 9.915 1.00 97.94 68 ASP A O 1
ATOM 518 N N . SER A 1 69 ? -10.649 4.954 10.259 1.00 97.81 69 SER A N 1
ATOM 519 C CA . SER A 1 69 ? -11.182 4.871 11.617 1.00 97.81 69 SER A CA 1
ATOM 520 C C . SER A 1 69 ? -12.698 4.645 11.594 1.00 97.81 69 SER A C 1
ATOM 522 O O . SER A 1 69 ? -13.461 5.420 11.024 1.00 97.81 69 SER A O 1
ATOM 524 N N . GLN A 1 70 ? -13.158 3.611 12.294 1.00 97.69 70 GLN A N 1
ATOM 525 C CA . GLN A 1 70 ? -14.574 3.286 12.495 1.00 97.69 70 GLN A CA 1
ATOM 526 C C . GLN A 1 70 ? -15.289 4.290 13.408 1.00 97.69 70 GLN A C 1
ATOM 528 O O . GLN A 1 70 ? -16.515 4.398 13.395 1.00 97.69 70 GLN A O 1
ATOM 533 N N . THR A 1 71 ? -14.527 5.012 14.228 1.00 96.44 71 THR A N 1
ATOM 534 C CA . THR A 1 71 ? -15.022 6.080 15.097 1.00 96.44 71 THR A CA 1
ATOM 535 C C . THR A 1 71 ? -14.425 7.416 14.677 1.00 96.44 71 THR A C 1
ATOM 537 O O . THR A 1 71 ? -13.386 7.476 14.017 1.00 96.44 71 THR A O 1
ATOM 540 N N . LYS A 1 72 ? -15.071 8.521 15.060 1.00 94.62 72 LYS A N 1
ATOM 541 C CA . LYS A 1 72 ? -14.524 9.853 14.791 1.00 94.62 72 LYS A CA 1
ATOM 542 C C . LYS A 1 72 ? -13.178 10.004 15.503 1.00 94.62 72 LYS A C 1
ATOM 544 O O . LYS A 1 72 ? -13.127 9.930 16.729 1.00 94.62 72 LYS A O 1
ATOM 549 N N . VAL A 1 73 ? -12.119 10.251 14.736 1.00 94.44 73 VAL A N 1
ATOM 550 C CA . VAL A 1 73 ? -10.780 10.462 15.291 1.00 94.44 73 VAL A CA 1
ATOM 551 C C . VAL A 1 73 ? -10.693 11.754 16.101 1.00 94.44 73 VAL A C 1
ATOM 553 O O . VAL A 1 73 ? -11.339 12.759 15.782 1.00 94.44 73 VAL A O 1
ATOM 556 N N . VAL A 1 74 ? -9.852 11.745 17.133 1.00 91.25 74 VAL A N 1
ATOM 557 C CA . VAL A 1 74 ? -9.432 12.966 17.826 1.00 91.25 74 VAL A CA 1
ATOM 558 C C . VAL A 1 74 ? -8.202 13.517 17.117 1.00 91.25 74 VAL A C 1
ATOM 560 O O . VAL A 1 74 ? -7.179 12.841 17.008 1.00 91.25 74 VAL A O 1
ATOM 563 N N . VAL A 1 75 ? -8.322 14.751 16.628 1.00 90.75 75 VAL A N 1
ATOM 564 C CA . VAL A 1 75 ? -7.287 15.440 15.854 1.00 90.75 75 VAL A CA 1
ATOM 565 C C . VAL A 1 75 ? -6.822 16.668 16.632 1.00 90.75 75 VAL A C 1
ATOM 567 O O . VAL A 1 75 ? -7.624 17.534 16.978 1.00 90.75 75 VAL A O 1
ATOM 570 N N . GLY A 1 76 ? -5.529 16.714 16.944 1.00 85.81 76 GLY A N 1
ATOM 571 C CA . GLY A 1 76 ? -4.859 17.860 17.552 1.00 85.81 76 GLY A CA 1
ATOM 572 C C . GLY A 1 76 ? -4.379 18.880 16.517 1.00 85.81 76 GLY A C 1
ATOM 573 O O . GLY A 1 76 ? -4.731 18.824 15.339 1.00 85.81 76 GLY A O 1
ATOM 574 N N . SER A 1 77 ? -3.521 19.810 16.944 1.00 84.00 77 SER A N 1
ATOM 575 C CA . SER A 1 77 ? -2.861 20.738 16.020 1.00 84.00 77 SER A CA 1
ATOM 576 C C . SER A 1 77 ? -2.022 19.988 14.976 1.00 84.00 77 SER A C 1
ATOM 578 O O . SER A 1 77 ? -1.465 18.921 15.259 1.00 84.00 77 SER A O 1
ATOM 580 N N . SER A 1 78 ? -1.936 20.554 13.768 1.00 83.12 78 SER A N 1
ATOM 581 C CA . SER A 1 78 ? -1.186 19.984 12.635 1.00 83.12 78 SER A CA 1
ATOM 582 C C . SER A 1 78 ? -1.609 18.554 12.272 1.00 83.12 78 SER A C 1
ATOM 584 O O . SER A 1 78 ? -0.774 17.697 11.996 1.00 83.12 78 SER A O 1
ATOM 586 N N . CYS A 1 79 ? -2.912 18.280 12.360 1.00 91.19 79 CYS A N 1
ATOM 587 C CA . CYS A 1 79 ? -3.523 16.996 12.027 1.00 91.19 79 CYS A CA 1
ATOM 588 C C . CYS A 1 79 ? -3.002 15.781 12.815 1.00 91.19 79 CYS A C 1
ATOM 590 O O . CYS A 1 79 ? -3.048 14.640 12.356 1.00 91.19 79 CYS A O 1
ATOM 592 N N . THR A 1 80 ? -2.512 15.994 14.037 1.00 90.44 80 THR A N 1
ATOM 593 C CA . THR A 1 80 ? -2.049 14.882 14.875 1.00 90.44 80 THR A CA 1
ATOM 594 C C . THR A 1 80 ? -3.236 14.027 15.316 1.00 90.44 80 THR A C 1
ATOM 596 O O . THR A 1 80 ? -4.044 14.472 16.129 1.00 90.44 80 THR A O 1
ATOM 599 N N . VAL A 1 81 ? -3.336 12.799 14.810 1.00 93.12 81 VAL A N 1
ATOM 600 C CA . VAL A 1 81 ? -4.366 11.833 15.216 1.00 93.12 81 VAL A CA 1
ATOM 601 C C . VAL A 1 81 ? -3.938 11.164 16.523 1.00 93.12 81 VAL A C 1
ATOM 603 O O . VAL A 1 81 ? -2.918 10.480 16.550 1.00 93.12 81 VAL A O 1
ATOM 606 N N . SER A 1 82 ? -4.689 11.375 17.608 1.00 91.56 82 SER A N 1
ATOM 607 C CA . SER A 1 82 ? -4.344 10.871 18.951 1.00 91.56 82 SER A CA 1
ATOM 608 C C . SER A 1 82 ? -5.216 9.711 19.431 1.00 91.56 82 SER A C 1
ATOM 610 O O . SER A 1 82 ? -4.787 8.945 20.291 1.00 91.56 82 SER A O 1
ATOM 612 N N . SER A 1 83 ? -6.419 9.552 18.880 1.00 91.94 83 SER A N 1
ATOM 613 C CA . SER A 1 83 ? -7.267 8.386 19.133 1.00 91.94 83 SER A CA 1
ATOM 614 C C . SER A 1 83 ? -8.264 8.150 18.001 1.00 91.94 83 SER A C 1
ATOM 616 O O . SER A 1 83 ? -8.584 9.058 17.229 1.00 91.94 83 SER A O 1
ATOM 618 N N . GLY A 1 84 ? -8.734 6.910 17.911 1.00 96.12 84 GLY A N 1
ATOM 619 C CA . GLY A 1 84 ? -9.675 6.421 16.910 1.00 96.12 84 GLY A CA 1
ATOM 620 C C . GLY A 1 84 ? -9.965 4.942 17.141 1.00 96.12 84 GLY A C 1
ATOM 621 O O . GLY A 1 84 ? -9.730 4.411 18.230 1.00 96.12 84 GLY A O 1
ATOM 622 N N . THR A 1 85 ? -10.501 4.261 16.136 1.00 98.25 85 THR A N 1
ATOM 623 C CA . THR A 1 85 ? -10.721 2.811 16.182 1.00 98.25 85 THR A CA 1
ATOM 624 C C . THR A 1 85 ? -10.467 2.237 14.802 1.00 98.25 85 THR A C 1
ATOM 626 O O . THR A 1 85 ? -11.278 2.434 13.906 1.00 98.25 85 THR A O 1
ATOM 629 N N . TRP A 1 86 ? -9.360 1.528 14.624 1.00 98.56 86 TRP A N 1
ATOM 630 C CA . TRP A 1 86 ? -8.949 0.967 13.340 1.00 98.56 86 TRP A CA 1
ATOM 631 C C . TRP A 1 86 ? -9.088 -0.542 13.364 1.00 98.56 86 TRP A C 1
ATOM 633 O O . TRP A 1 86 ? -8.539 -1.205 14.241 1.00 98.56 86 TRP A O 1
ATOM 643 N N . TYR A 1 87 ? -9.812 -1.077 12.391 1.00 98.50 87 TYR A N 1
ATOM 644 C CA . TYR A 1 87 ? -9.870 -2.509 12.136 1.00 98.50 87 TYR A CA 1
ATOM 645 C C . TYR A 1 87 ? -8.827 -2.858 11.078 1.00 98.50 87 TYR A C 1
ATOM 647 O O . TYR A 1 87 ? -8.893 -2.344 9.964 1.00 98.50 87 TYR A O 1
ATOM 655 N N . SER A 1 88 ? -7.888 -3.733 11.418 1.00 98.69 88 SER A N 1
ATOM 656 C CA . SER A 1 88 ? -6.875 -4.231 10.496 1.00 98.69 88 SER A CA 1
ATOM 657 C C . SER A 1 88 ? -7.470 -5.358 9.648 1.00 98.69 88 SER A C 1
ATOM 659 O O . SER A 1 88 ? -7.762 -6.441 10.167 1.00 98.69 88 SER A O 1
ATOM 661 N N . PRO A 1 89 ? -7.652 -5.163 8.330 1.00 98.25 89 PRO A N 1
ATOM 662 C CA . PRO A 1 89 ? -8.216 -6.201 7.477 1.00 98.25 89 PRO A CA 1
ATOM 663 C C . PRO A 1 89 ? -7.287 -7.411 7.307 1.00 98.25 89 PRO A C 1
ATOM 665 O O . PRO A 1 89 ? -7.735 -8.461 6.848 1.00 98.25 89 PRO A O 1
ATOM 668 N N . TYR A 1 90 ? -6.000 -7.287 7.646 1.00 98.56 90 TYR A N 1
ATOM 669 C CA . TYR A 1 90 ? -5.026 -8.351 7.417 1.00 98.56 90 TYR A CA 1
ATOM 670 C C . TYR A 1 90 ? -5.113 -9.493 8.424 1.00 98.56 90 TYR A C 1
ATOM 672 O O . TYR A 1 90 ? -4.870 -10.641 8.059 1.00 98.56 90 TYR A O 1
ATOM 680 N N . ASP A 1 91 ? -5.473 -9.202 9.666 1.00 98.62 91 ASP A N 1
ATOM 681 C CA . ASP A 1 91 ? -5.532 -10.157 10.776 1.00 98.62 91 ASP A CA 1
ATOM 682 C C . ASP A 1 91 ? -6.870 -10.115 11.532 1.00 98.62 91 ASP A C 1
ATOM 684 O O . ASP A 1 91 ? -7.176 -11.028 12.297 1.00 98.62 91 ASP A O 1
ATOM 688 N N . GLY A 1 92 ? -7.704 -9.105 11.274 1.00 98.12 92 GLY A N 1
ATOM 689 C CA . GLY A 1 92 ? -8.997 -8.914 11.915 1.00 98.12 92 GLY A CA 1
ATOM 690 C C . GLY A 1 92 ? -8.918 -8.303 13.313 1.00 98.12 92 GLY A C 1
ATOM 691 O O . GLY A 1 92 ? -9.922 -8.324 14.028 1.00 98.12 92 GLY A O 1
ATOM 692 N N . ALA A 1 93 ? -7.754 -7.785 13.713 1.00 98.50 93 ALA A N 1
ATOM 693 C CA . ALA A 1 93 ? -7.574 -7.109 14.990 1.00 98.50 93 ALA A CA 1
ATOM 694 C C . ALA A 1 93 ? -8.121 -5.672 14.949 1.00 98.50 93 ALA A C 1
ATOM 696 O O . ALA A 1 93 ? -8.144 -5.028 13.900 1.00 98.50 93 ALA A O 1
ATOM 697 N N . THR A 1 94 ? -8.526 -5.152 16.110 1.00 98.50 94 THR A N 1
ATOM 698 C CA . THR A 1 94 ? -8.969 -3.760 16.263 1.00 98.50 94 THR A CA 1
ATOM 699 C C . THR A 1 94 ? -8.071 -3.028 17.248 1.00 98.50 94 THR A C 1
ATOM 701 O O . THR A 1 94 ? -7.834 -3.517 18.352 1.00 98.50 94 THR A O 1
ATOM 704 N N . TRP A 1 95 ? -7.635 -1.828 16.871 1.00 98.00 95 TRP A N 1
ATOM 705 C CA . TRP A 1 95 ? -6.708 -0.995 17.633 1.00 98.00 95 TRP A CA 1
ATOM 706 C C . TRP A 1 95 ? -7.294 0.392 17.875 1.00 98.00 95 TRP A C 1
ATOM 708 O O . TRP A 1 95 ? -7.989 0.946 17.024 1.00 98.00 95 TRP A O 1
ATOM 718 N N . THR A 1 96 ? -7.010 0.977 19.037 1.00 96.69 96 THR A N 1
ATOM 719 C CA . THR A 1 96 ? -7.430 2.351 19.382 1.00 96.69 96 THR A CA 1
ATOM 720 C C . THR A 1 96 ? -6.263 3.310 19.561 1.00 96.69 96 THR A C 1
ATOM 722 O O . THR A 1 96 ? -6.460 4.524 19.610 1.00 96.69 96 THR A O 1
ATOM 725 N N . ASN A 1 97 ? -5.052 2.770 19.679 1.00 94.50 97 ASN A N 1
ATOM 726 C CA . ASN A 1 97 ? -3.823 3.534 19.759 1.00 94.50 97 ASN A CA 1
ATOM 727 C C . ASN A 1 97 ? -3.224 3.667 18.344 1.00 94.50 97 ASN A C 1
ATOM 729 O O . ASN A 1 97 ? -2.894 2.647 17.738 1.00 94.50 97 ASN A O 1
ATOM 733 N N . PRO A 1 98 ? -3.064 4.893 17.808 1.00 92.81 98 PRO A N 1
ATOM 734 C CA . PRO A 1 98 ? -2.524 5.107 16.465 1.00 92.81 98 PRO A CA 1
ATOM 735 C C . PRO A 1 98 ? -1.112 4.546 16.241 1.00 92.81 98 PRO A C 1
ATOM 737 O O . PRO A 1 98 ? -0.720 4.383 15.089 1.00 92.81 98 PRO A O 1
ATOM 740 N N . SER A 1 99 ? -0.324 4.302 17.300 1.00 93.94 99 SER A N 1
ATOM 741 C CA . SER A 1 99 ? 1.026 3.733 17.160 1.00 93.94 99 SER A CA 1
ATOM 742 C C . SER A 1 99 ? 1.037 2.247 16.816 1.00 93.94 99 SER A C 1
ATOM 744 O O . SER A 1 99 ? 2.033 1.781 16.283 1.00 93.94 99 SER A O 1
ATOM 746 N N . ASP A 1 100 ? -0.050 1.526 17.103 1.00 97.06 100 ASP A N 1
ATOM 747 C CA . ASP A 1 100 ? -0.174 0.084 16.826 1.00 97.06 100 ASP A CA 1
ATOM 748 C C . ASP A 1 100 ? -0.705 -0.168 15.397 1.00 97.06 100 ASP A C 1
ATOM 750 O O . ASP A 1 100 ? -0.966 -1.300 14.979 1.00 97.06 100 ASP A O 1
ATOM 754 N N . VAL A 1 101 ? -0.897 0.919 14.642 1.00 97.94 101 VAL A N 1
ATOM 755 C CA . VAL A 1 101 ? -1.456 0.939 13.294 1.00 97.94 101 VAL A CA 1
ATOM 756 C C . VAL A 1 101 ? -0.441 1.543 12.334 1.00 97.94 101 VAL A C 1
ATOM 758 O O . VAL A 1 101 ? 0.049 2.660 12.521 1.00 97.94 101 VAL A O 1
ATOM 761 N N . ASP A 1 102 ? -0.182 0.832 11.248 1.00 98.38 102 ASP A N 1
ATOM 762 C CA . ASP A 1 102 ? 0.557 1.329 10.100 1.00 98.38 102 ASP A CA 1
ATOM 763 C C . ASP A 1 102 ? -0.355 1.620 8.920 1.00 98.38 102 ASP A C 1
ATOM 765 O O . ASP A 1 102 ? -1.443 1.065 8.799 1.00 98.38 102 ASP A O 1
ATOM 769 N N . ILE A 1 103 ? 0.120 2.491 8.029 1.00 98.50 103 ILE A N 1
ATOM 770 C CA . ILE A 1 103 ? -0.479 2.669 6.710 1.00 98.50 103 ILE A CA 1
ATOM 771 C C . ILE A 1 103 ? 0.350 1.862 5.720 1.00 98.50 103 ILE A C 1
ATOM 773 O O . ILE A 1 103 ? 1.468 2.258 5.379 1.00 98.50 103 ILE A O 1
ATOM 777 N N . ASP A 1 104 ? -0.186 0.720 5.303 1.00 98.69 104 ASP A N 1
ATOM 778 C CA . ASP A 1 104 ? 0.446 -0.157 4.323 1.00 98.69 104 ASP A CA 1
ATOM 779 C C . ASP A 1 104 ? 0.119 0.292 2.902 1.00 98.69 104 ASP A C 1
ATOM 781 O O . ASP A 1 104 ? -1.028 0.613 2.587 1.00 98.69 104 ASP A O 1
ATOM 785 N N . HIS A 1 105 ? 1.127 0.242 2.034 1.00 98.69 105 HIS A N 1
ATOM 786 C CA . HIS A 1 105 ? 0.925 0.215 0.592 1.00 98.69 105 HIS A CA 1
ATOM 787 C C . HIS A 1 105 ? 0.619 -1.231 0.201 1.00 98.69 105 HIS A C 1
ATOM 789 O O . HIS A 1 105 ? 1.521 -2.075 0.226 1.00 98.69 105 HIS A O 1
ATOM 795 N N . VAL A 1 106 ? -0.632 -1.518 -0.181 1.00 98.75 106 VAL A N 1
ATOM 796 C CA . VAL A 1 106 ? -1.083 -2.897 -0.462 1.00 98.75 106 VAL A CA 1
ATOM 797 C C . VAL A 1 106 ? -0.130 -3.598 -1.421 1.00 98.75 106 VAL A C 1
ATOM 799 O O . VAL A 1 106 ? 0.315 -4.697 -1.106 1.00 98.75 106 VAL A O 1
ATOM 802 N N . VAL A 1 107 ? 0.258 -2.919 -2.506 1.00 98.81 107 VAL A N 1
ATOM 803 C CA . VAL A 1 107 ? 1.460 -3.228 -3.295 1.00 98.81 107 VAL A CA 1
ATOM 804 C C . VAL A 1 107 ? 2.600 -2.354 -2.756 1.00 98.81 107 VAL A C 1
ATOM 806 O O . VAL A 1 107 ? 2.554 -1.127 -2.879 1.00 98.81 107 VAL A O 1
ATOM 809 N N . ALA A 1 108 ? 3.604 -2.962 -2.122 1.00 98.75 108 ALA A N 1
ATOM 810 C CA . ALA A 1 108 ? 4.657 -2.230 -1.412 1.00 98.75 108 ALA A CA 1
ATOM 811 C C . ALA A 1 108 ? 5.480 -1.314 -2.342 1.00 98.75 108 ALA A C 1
ATOM 813 O O . ALA A 1 108 ? 5.522 -1.510 -3.552 1.00 98.75 108 ALA A O 1
ATOM 814 N N . LEU A 1 109 ? 6.175 -0.311 -1.790 1.00 98.69 109 LEU A N 1
ATOM 815 C CA . LEU A 1 109 ? 6.983 0.623 -2.595 1.00 98.69 109 LEU A CA 1
ATOM 816 C C . LEU A 1 109 ? 8.149 -0.066 -3.329 1.00 98.69 109 LEU A C 1
ATOM 818 O O . LEU A 1 109 ? 8.390 0.245 -4.495 1.00 98.69 109 LEU A O 1
ATOM 822 N N . ASN A 1 110 ? 8.852 -0.999 -2.671 1.00 98.69 110 ASN A N 1
ATOM 823 C CA . ASN A 1 110 ? 9.896 -1.790 -3.334 1.00 98.69 110 ASN A CA 1
ATOM 824 C C . ASN A 1 110 ? 9.279 -2.729 -4.374 1.00 98.69 110 ASN A C 1
ATOM 826 O O . ASN A 1 110 ? 9.746 -2.793 -5.502 1.00 98.69 110 ASN A O 1
ATOM 830 N N . GLU A 1 111 ? 8.145 -3.346 -4.059 1.00 98.81 111 GLU A N 1
ATOM 831 C CA . GLU A 1 111 ? 7.450 -4.180 -5.033 1.00 98.81 111 GLU A CA 1
ATOM 832 C C . GLU A 1 111 ? 7.014 -3.398 -6.285 1.00 98.81 111 GLU A C 1
ATOM 834 O O . GLU A 1 111 ? 7.236 -3.808 -7.423 1.00 98.81 111 GLU A O 1
ATOM 839 N N . ALA A 1 112 ? 6.484 -2.190 -6.101 1.00 98.75 112 ALA A N 1
ATOM 840 C CA . ALA A 1 112 ? 6.187 -1.295 -7.209 1.00 98.75 112 ALA A CA 1
ATOM 841 C C . ALA A 1 112 ? 7.451 -0.940 -8.011 1.00 98.75 112 ALA A C 1
ATOM 843 O O . ALA A 1 112 ? 7.381 -0.849 -9.235 1.00 98.75 112 ALA A O 1
ATOM 844 N N . TRP A 1 113 ? 8.606 -0.757 -7.358 1.00 98.69 113 TRP A N 1
ATOM 845 C CA . TRP A 1 113 ? 9.891 -0.557 -8.035 1.00 98.69 113 TRP A CA 1
ATOM 846 C C . TRP A 1 113 ? 10.262 -1.756 -8.911 1.00 98.69 113 TRP A C 1
ATOM 848 O O . TRP A 1 113 ? 10.491 -1.567 -10.111 1.00 98.69 113 TRP A O 1
ATOM 858 N N . GLN A 1 114 ? 10.247 -2.959 -8.331 1.00 98.44 114 GLN A N 1
ATOM 859 C CA . GLN A 1 114 ? 10.561 -4.231 -8.989 1.00 98.44 114 GLN A CA 1
ATOM 860 C C . GLN A 1 114 ? 9.661 -4.489 -10.197 1.00 98.44 114 GLN A C 1
ATOM 862 O O . GLN A 1 114 ? 10.132 -4.913 -11.253 1.00 98.44 114 GLN A O 1
ATOM 867 N N . SER A 1 115 ? 8.397 -4.091 -10.085 1.00 98.38 115 SER A N 1
ATOM 868 C CA . SER A 1 115 ? 7.361 -4.261 -11.100 1.00 98.38 115 SER A CA 1
ATOM 869 C C . SER A 1 115 ? 7.279 -3.139 -12.152 1.00 98.38 115 SER A C 1
ATOM 871 O O . SER A 1 115 ? 6.280 -3.010 -12.865 1.00 98.38 115 SER A O 1
ATOM 873 N N . GLY A 1 116 ? 8.317 -2.306 -12.285 1.00 97.25 116 GLY A N 1
ATOM 874 C CA . GLY A 1 116 ? 8.430 -1.286 -13.342 1.00 97.25 116 GLY A CA 1
ATOM 875 C C . GLY A 1 116 ? 8.440 0.163 -12.853 1.00 97.25 116 GLY A C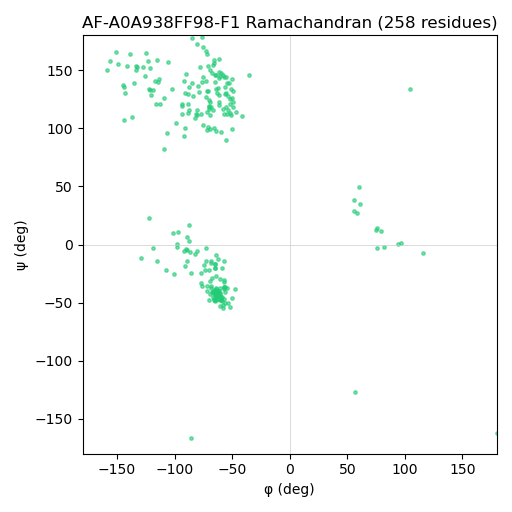 1
ATOM 876 O O . GLY A 1 116 ? 8.718 1.076 -13.636 1.00 97.25 116 GLY A O 1
ATOM 877 N N . GLY A 1 117 ? 8.208 0.392 -11.560 1.00 97.44 117 GLY A N 1
ATOM 878 C CA . GLY A 1 117 ? 8.293 1.708 -10.929 1.00 97.44 117 GLY A CA 1
ATOM 879 C C . GLY A 1 117 ? 9.701 2.308 -10.930 1.00 97.44 117 GLY A C 1
ATOM 880 O O . GLY A 1 117 ? 9.855 3.528 -10.808 1.00 97.44 117 GLY A O 1
ATOM 881 N N . TYR A 1 118 ? 10.735 1.492 -11.160 1.00 96.56 118 TYR A N 1
ATOM 882 C CA . TYR A 1 118 ? 12.102 1.967 -11.390 1.00 96.56 118 TYR A CA 1
ATOM 883 C C . TYR A 1 118 ? 12.210 2.951 -12.567 1.00 96.56 118 TYR A C 1
ATOM 885 O O . TYR A 1 118 ? 13.037 3.863 -12.547 1.00 96.56 118 TYR A O 1
ATOM 893 N N . ALA A 1 119 ? 11.351 2.805 -13.581 1.00 96.00 119 ALA A N 1
ATOM 894 C CA . ALA A 1 119 ? 11.345 3.649 -14.774 1.00 96.00 119 ALA A CA 1
ATOM 895 C C . ALA A 1 119 ? 10.512 4.933 -14.611 1.00 96.00 119 ALA A C 1
ATOM 897 O O . ALA A 1 119 ? 10.496 5.782 -15.504 1.00 96.00 119 ALA A O 1
ATOM 898 N N . TRP A 1 120 ? 9.796 5.088 -13.495 1.00 97.56 120 TRP A N 1
ATOM 899 C CA . TRP A 1 120 ? 8.948 6.249 -13.257 1.00 97.56 120 TRP A CA 1
ATOM 900 C C . TRP A 1 120 ? 9.762 7.520 -13.000 1.00 97.56 120 TRP A C 1
ATOM 902 O O . TRP A 1 120 ? 10.882 7.501 -12.480 1.00 97.56 120 TRP A O 1
ATOM 912 N N . SER A 1 121 ? 9.167 8.668 -13.314 1.00 97.00 121 SER A N 1
ATOM 913 C CA . SER A 1 121 ? 9.628 9.946 -12.772 1.00 97.00 121 SER A CA 1
ATOM 914 C C . SER A 1 121 ? 9.417 9.992 -11.254 1.00 97.00 121 SER A C 1
ATOM 916 O O . SER A 1 121 ? 8.562 9.292 -10.705 1.00 97.00 121 SER A O 1
ATOM 918 N N . THR A 1 122 ? 10.148 10.867 -10.561 1.00 96.50 122 THR A N 1
ATOM 919 C CA . THR A 1 122 ? 9.927 11.088 -9.123 1.00 96.50 122 THR A CA 1
ATOM 920 C C . THR A 1 122 ? 8.489 11.510 -8.834 1.00 96.50 122 THR A C 1
ATOM 922 O O . THR A 1 122 ? 7.903 11.007 -7.885 1.00 96.50 122 THR A O 1
ATOM 925 N N . GLN A 1 123 ? 7.878 12.342 -9.686 1.00 95.62 123 GLN A N 1
ATOM 926 C CA . GLN A 1 123 ? 6.482 12.750 -9.509 1.00 95.62 123 GLN A CA 1
ATOM 927 C C . GLN A 1 123 ? 5.513 11.564 -9.589 1.00 95.62 123 GLN A C 1
ATOM 929 O O . GLN A 1 123 ? 4.584 11.487 -8.797 1.00 95.62 123 GLN A O 1
ATOM 934 N N . GLN A 1 124 ? 5.724 10.617 -10.507 1.00 97.12 124 GLN A N 1
ATOM 935 C CA . GLN A 1 124 ? 4.895 9.408 -10.579 1.00 97.12 124 GLN A CA 1
ATOM 936 C C . GLN A 1 124 ? 5.051 8.539 -9.326 1.00 97.12 124 GLN A C 1
ATOM 938 O O . GLN A 1 124 ? 4.044 8.090 -8.785 1.00 97.12 124 GLN A O 1
ATOM 943 N N . ARG A 1 125 ? 6.279 8.364 -8.815 1.00 98.38 125 ARG A N 1
ATOM 944 C CA . ARG A 1 125 ? 6.516 7.674 -7.534 1.00 98.38 125 ARG A CA 1
ATOM 945 C C . ARG A 1 125 ? 5.865 8.397 -6.355 1.00 98.38 125 ARG A C 1
ATOM 947 O O . ARG A 1 125 ? 5.282 7.742 -5.499 1.00 98.38 125 ARG A O 1
ATOM 954 N N . THR A 1 126 ? 5.906 9.730 -6.327 1.00 97.56 126 THR A N 1
ATOM 955 C CA . THR A 1 126 ? 5.181 10.540 -5.337 1.00 97.56 126 THR A CA 1
ATOM 956 C C . THR A 1 126 ? 3.675 10.337 -5.452 1.00 97.56 126 THR A C 1
ATOM 958 O O . THR A 1 126 ? 3.026 10.120 -4.436 1.00 97.56 126 THR A O 1
ATOM 961 N N . ASN A 1 127 ? 3.111 10.351 -6.660 1.00 97.62 127 ASN A N 1
ATOM 962 C CA . ASN A 1 127 ? 1.680 10.127 -6.848 1.00 97.62 127 ASN A CA 1
ATOM 963 C C . ASN A 1 127 ? 1.275 8.724 -6.380 1.00 97.62 127 ASN A C 1
ATOM 965 O O . ASN A 1 127 ? 0.284 8.602 -5.676 1.00 97.62 127 ASN A O 1
ATOM 969 N N . TYR A 1 128 ? 2.057 7.691 -6.713 1.00 98.31 128 TYR A N 1
ATOM 970 C CA . TYR A 1 128 ? 1.822 6.319 -6.251 1.00 98.31 128 TYR A CA 1
ATOM 971 C C . TYR A 1 128 ? 1.838 6.224 -4.726 1.00 98.31 128 TYR A C 1
ATOM 973 O O . TYR A 1 128 ? 0.929 5.674 -4.111 1.00 98.31 128 TYR A O 1
ATOM 981 N N . ALA A 1 129 ? 2.868 6.798 -4.105 1.00 98.44 129 ALA A N 1
ATOM 982 C CA . ALA A 1 129 ? 3.079 6.651 -2.677 1.00 98.44 129 ALA A CA 1
ATOM 983 C C . ALA A 1 129 ? 2.081 7.445 -1.814 1.00 98.44 129 ALA A C 1
ATOM 985 O O . ALA A 1 129 ? 2.002 7.189 -0.614 1.00 98.44 129 ALA A O 1
ATOM 986 N N . ASN A 1 130 ? 1.339 8.385 -2.410 1.00 98.31 130 ASN A N 1
ATOM 987 C CA . ASN A 1 130 ? 0.357 9.245 -1.741 1.00 98.31 130 ASN A CA 1
ATOM 988 C C . ASN A 1 130 ? -1.049 9.122 -2.355 1.00 98.31 130 ASN A C 1
ATOM 990 O O . ASN A 1 130 ? -1.854 10.049 -2.284 1.00 98.31 130 ASN A O 1
ATOM 994 N N . ASP A 1 131 ? -1.336 8.009 -3.025 1.00 97.06 131 ASP A N 1
ATOM 995 C CA . ASP A 1 131 ? -2.583 7.847 -3.759 1.00 97.06 131 ASP A CA 1
ATOM 996 C C . ASP A 1 131 ? -3.775 7.588 -2.827 1.00 97.06 131 ASP A C 1
ATOM 998 O O . ASP A 1 131 ? -3.986 6.474 -2.354 1.00 97.06 131 ASP A O 1
ATOM 1002 N N . LEU A 1 132 ? -4.575 8.633 -2.613 1.00 95.81 132 LEU A N 1
ATOM 1003 C CA . LEU A 1 132 ? -5.854 8.585 -1.895 1.00 95.81 132 LEU A CA 1
ATOM 1004 C C . LEU A 1 132 ? -7.063 8.504 -2.839 1.00 95.81 132 LEU A C 1
ATOM 1006 O O . LEU A 1 132 ? -8.203 8.488 -2.389 1.00 95.81 132 LEU A O 1
ATOM 1010 N N . THR A 1 133 ? -6.841 8.481 -4.159 1.00 95.81 133 THR A N 1
ATOM 1011 C CA . THR A 1 133 ? -7.938 8.451 -5.146 1.00 95.81 133 THR A CA 1
ATOM 1012 C C . THR A 1 133 ? -8.491 7.045 -5.385 1.00 95.81 133 THR A C 1
ATOM 1014 O O . THR A 1 133 ? -9.498 6.879 -6.074 1.00 95.81 133 THR A O 1
ATOM 1017 N N . ASP A 1 134 ? -7.830 6.034 -4.821 1.00 94.31 134 ASP A N 1
ATOM 1018 C CA . ASP A 1 134 ? -8.232 4.637 -4.825 1.00 94.31 134 ASP A CA 1
ATOM 1019 C C . ASP A 1 134 ? -7.997 4.048 -3.429 1.00 94.31 134 ASP A C 1
ATOM 1021 O O . ASP A 1 134 ? -6.857 3.836 -3.013 1.00 94.31 134 ASP A O 1
ATOM 1025 N N . ASP A 1 135 ? -9.080 3.757 -2.705 1.00 93.88 135 ASP A N 1
ATOM 1026 C CA . ASP A 1 135 ? -9.006 3.299 -1.312 1.00 93.88 135 ASP A CA 1
ATOM 1027 C C . ASP A 1 135 ? -8.280 1.964 -1.128 1.00 93.88 135 ASP A C 1
ATOM 1029 O O . ASP A 1 135 ? -7.934 1.589 -0.011 1.00 93.88 135 ASP A O 1
ATOM 1033 N N . ARG A 1 136 ? -8.023 1.242 -2.220 1.00 95.44 136 ARG A N 1
ATOM 1034 C CA . ARG A 1 136 ? -7.281 -0.016 -2.193 1.00 95.44 136 ARG A CA 1
ATOM 1035 C C . ARG A 1 136 ? -5.779 0.198 -2.041 1.00 95.44 136 ARG A C 1
ATOM 1037 O O . ARG A 1 136 ? -5.118 -0.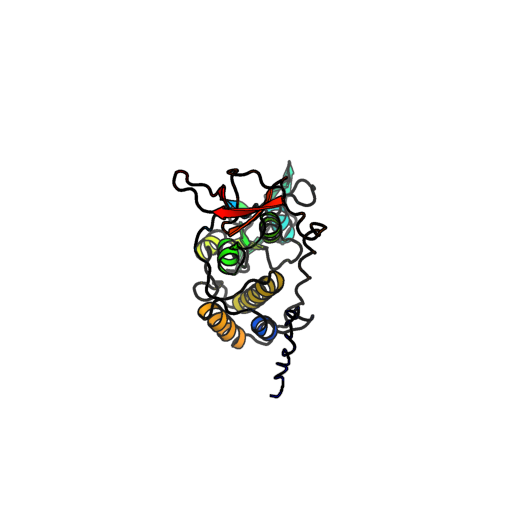730 -1.596 1.00 95.44 136 ARG A O 1
ATOM 1044 N N . THR A 1 137 ? -5.231 1.351 -2.435 1.00 96.56 137 THR A N 1
ATOM 1045 C CA . THR A 1 137 ? -3.773 1.556 -2.496 1.00 96.56 137 THR A CA 1
ATOM 1046 C C . THR A 1 137 ? -3.136 1.596 -1.107 1.00 96.56 137 THR A C 1
ATOM 1048 O O . THR A 1 137 ? -2.080 0.997 -0.899 1.00 96.56 137 THR A O 1
ATOM 1051 N N . LEU A 1 138 ? -3.786 2.280 -0.163 1.00 98.56 138 LEU A N 1
ATOM 1052 C CA . LEU A 1 138 ? -3.303 2.494 1.199 1.00 98.56 138 LEU A CA 1
ATOM 1053 C C . LEU A 1 138 ? -4.318 1.964 2.201 1.00 98.56 138 LEU A C 1
ATOM 1055 O O . LEU A 1 138 ? -5.492 2.289 2.058 1.00 98.56 138 LEU A O 1
ATOM 1059 N N . LEU A 1 139 ? -3.890 1.214 3.218 1.00 98.56 139 LEU A N 1
ATOM 1060 C CA . LEU A 1 139 ? -4.777 0.678 4.259 1.00 98.56 139 LEU A CA 1
ATOM 1061 C C . LEU A 1 139 ? -4.184 0.865 5.655 1.00 98.56 139 LEU A C 1
ATOM 1063 O O . LEU A 1 139 ? -3.000 0.601 5.859 1.00 98.56 139 LEU A O 1
ATOM 1067 N N . ALA A 1 140 ? -5.018 1.236 6.627 1.00 98.50 140 ALA A N 1
ATOM 1068 C CA . ALA A 1 140 ? -4.686 1.110 8.042 1.00 98.50 140 ALA A CA 1
ATOM 1069 C C . ALA A 1 140 ? -4.670 -0.373 8.462 1.00 98.50 140 ALA A C 1
ATOM 1071 O O . ALA A 1 140 ? -5.680 -1.073 8.365 1.00 98.50 140 ALA A O 1
ATOM 1072 N N . VAL A 1 141 ? -3.523 -0.864 8.928 1.00 98.75 141 VAL A N 1
ATOM 1073 C CA . VAL A 1 141 ? -3.292 -2.274 9.284 1.00 98.75 141 VAL A CA 1
ATOM 1074 C C . VAL A 1 141 ? -2.484 -2.387 10.574 1.00 98.75 141 VAL A C 1
ATOM 1076 O O . VAL A 1 141 ? -1.843 -1.431 10.999 1.00 98.75 141 VAL A O 1
ATOM 1079 N N . THR A 1 142 ? -2.480 -3.560 11.199 1.00 98.81 142 THR A N 1
ATOM 1080 C CA . THR A 1 142 ? -1.635 -3.837 12.369 1.00 98.81 142 THR A CA 1
ATOM 1081 C C . THR A 1 142 ? -0.152 -3.743 12.021 1.00 98.81 142 THR A C 1
ATOM 1083 O O . THR A 1 142 ? 0.305 -4.360 11.055 1.00 98.81 142 THR A O 1
ATOM 1086 N N . ASP A 1 143 ? 0.600 -2.992 12.825 1.00 98.12 143 ASP A N 1
ATOM 1087 C CA . ASP A 1 143 ? 2.014 -2.664 12.603 1.00 98.12 143 ASP A CA 1
ATOM 1088 C C . ASP A 1 143 ? 2.909 -3.902 12.383 1.00 98.12 143 ASP A C 1
ATOM 1090 O O . ASP A 1 143 ? 3.624 -4.014 11.389 1.00 98.12 143 ASP A O 1
ATOM 1094 N N . SER A 1 144 ? 2.823 -4.893 13.263 1.00 98.31 144 SER A N 1
ATOM 1095 C CA . SER A 1 144 ? 3.625 -6.115 13.237 1.00 98.31 144 SER A CA 1
ATOM 1096 C C . SER A 1 144 ? 3.262 -7.023 12.061 1.00 98.31 144 SER A C 1
ATOM 1098 O O . SER A 1 144 ? 4.128 -7.695 11.494 1.00 98.31 144 SER A O 1
ATOM 1100 N N . VAL A 1 145 ? 1.998 -7.005 11.631 1.00 98.56 145 VAL A N 1
ATOM 1101 C CA . VAL A 1 145 ? 1.535 -7.736 10.444 1.00 98.56 145 VAL A CA 1
ATOM 1102 C C . VAL A 1 145 ? 2.065 -7.073 9.173 1.00 98.56 145 VAL A C 1
ATOM 1104 O O . VAL A 1 145 ? 2.529 -7.770 8.270 1.00 98.56 145 VAL A O 1
ATOM 1107 N N . ASN A 1 146 ? 2.085 -5.738 9.128 1.00 98.69 146 ASN A N 1
ATOM 1108 C CA . ASN A 1 146 ? 2.703 -4.979 8.044 1.00 98.69 146 ASN A CA 1
ATOM 1109 C C . ASN A 1 146 ? 4.222 -5.207 7.963 1.00 98.69 146 ASN A C 1
ATOM 1111 O O . ASN A 1 146 ? 4.776 -5.408 6.885 1.00 98.69 146 ASN A O 1
ATOM 1115 N N . GLN A 1 147 ? 4.907 -5.260 9.106 1.00 98.06 147 GLN A N 1
ATOM 1116 C CA . GLN A 1 147 ? 6.333 -5.597 9.164 1.00 98.06 147 GLN A CA 1
ATOM 1117 C C . GLN A 1 147 ? 6.606 -7.031 8.681 1.00 98.06 147 GLN A C 1
ATOM 1119 O O . GLN A 1 147 ? 7.594 -7.268 7.986 1.00 98.06 147 GLN A O 1
ATOM 1124 N N . SER A 1 148 ? 5.720 -7.984 9.000 1.00 98.38 148 SER A N 1
ATOM 1125 C CA . SER A 1 148 ? 5.798 -9.363 8.498 1.00 98.38 148 SER A CA 1
ATOM 1126 C C . SER A 1 148 ? 5.642 -9.436 6.974 1.00 98.38 148 SER A C 1
ATOM 1128 O O . SER A 1 148 ? 6.418 -10.148 6.322 1.00 98.38 148 SER A O 1
ATOM 1130 N N . LYS A 1 149 ? 4.698 -8.669 6.408 1.00 98.50 149 LYS A N 1
ATOM 1131 C CA . LYS A 1 149 ? 4.542 -8.484 4.957 1.00 98.50 149 LYS A CA 1
ATOM 1132 C C . LYS A 1 149 ? 5.822 -7.915 4.348 1.00 98.50 149 LYS A C 1
ATOM 1134 O O . LYS A 1 149 ? 6.426 -8.554 3.494 1.00 98.50 149 LYS A O 1
ATOM 1139 N N . SER A 1 150 ? 6.309 -6.787 4.867 1.00 98.19 150 SER A N 1
ATOM 1140 C CA . SER A 1 150 ? 7.444 -6.053 4.300 1.00 98.19 150 SER A CA 1
ATOM 1141 C C . SER A 1 150 ? 7.170 -5.674 2.832 1.00 98.19 150 SER A C 1
ATOM 1143 O O . SER A 1 150 ? 6.134 -5.076 2.536 1.00 98.19 150 SER A O 1
ATOM 1145 N N . ASP A 1 151 ? 8.069 -6.010 1.915 1.00 97.19 151 ASP A N 1
ATOM 1146 C CA . ASP A 1 151 ? 7.939 -5.826 0.470 1.00 97.19 151 ASP A CA 1
ATOM 1147 C C . ASP A 1 151 ? 7.568 -7.095 -0.306 1.00 97.19 151 ASP A C 1
ATOM 1149 O O . ASP A 1 151 ? 7.563 -7.062 -1.531 1.00 97.19 151 ASP A O 1
ATOM 1153 N N . LYS A 1 152 ? 7.202 -8.170 0.397 1.00 98.56 152 LYS A N 1
ATOM 1154 C CA . LYS A 1 152 ? 6.837 -9.455 -0.202 1.00 98.56 152 LYS A CA 1
ATOM 1155 C C . LYS A 1 152 ? 5.620 -9.351 -1.111 1.00 98.56 152 LYS A C 1
ATOM 1157 O O . LYS A 1 152 ? 4.637 -8.671 -0.789 1.00 98.56 152 LYS A O 1
ATOM 1162 N N . ASP A 1 153 ? 5.670 -10.114 -2.190 1.00 98.31 153 ASP A N 1
ATOM 1163 C CA . ASP A 1 153 ? 4.553 -10.321 -3.096 1.00 98.31 153 ASP A CA 1
ATOM 1164 C C . ASP A 1 153 ? 3.612 -11.454 -2.597 1.00 98.31 153 ASP A C 1
ATOM 1166 O O . ASP A 1 153 ? 3.870 -12.107 -1.575 1.00 98.31 153 ASP A O 1
ATOM 1170 N N . PRO A 1 154 ? 2.499 -11.727 -3.305 1.00 98.00 154 PRO A N 1
ATOM 1171 C CA . PRO A 1 154 ? 1.578 -12.809 -2.965 1.00 98.00 154 PRO A CA 1
ATOM 1172 C C . PRO A 1 154 ? 2.134 -14.239 -3.057 1.00 98.00 154 PRO A C 1
ATOM 1174 O O . PRO A 1 154 ? 1.429 -15.167 -2.648 1.00 98.00 154 PRO A O 1
ATOM 1177 N N . THR A 1 155 ? 3.338 -14.457 -3.601 1.00 97.44 155 THR A N 1
ATOM 1178 C CA . THR A 1 155 ? 4.005 -15.769 -3.561 1.00 97.44 155 THR A CA 1
ATOM 1179 C C . THR A 1 155 ? 4.589 -16.047 -2.181 1.00 97.44 155 THR A C 1
ATOM 1181 O O . THR A 1 155 ? 4.529 -17.182 -1.704 1.00 97.44 155 THR A O 1
ATOM 1184 N N . GLU A 1 156 ? 5.100 -15.012 -1.514 1.00 97.69 156 GLU A N 1
ATOM 1185 C CA . GLU A 1 156 ? 5.801 -15.132 -0.237 1.00 97.69 156 GLU A CA 1
ATOM 1186 C C . GLU A 1 156 ? 4.922 -14.759 0.963 1.00 97.69 156 GLU A C 1
ATOM 1188 O O . GLU A 1 156 ? 5.163 -15.226 2.082 1.00 97.69 156 GLU A O 1
ATOM 1193 N N . TRP A 1 157 ? 3.899 -13.920 0.763 1.00 98.56 157 TRP A N 1
ATOM 1194 C CA . TRP A 1 157 ? 3.044 -13.449 1.847 1.00 98.56 157 TRP A CA 1
ATOM 1195 C C . TRP A 1 157 ? 1.582 -13.258 1.437 1.00 98.56 157 TRP A C 1
ATOM 1197 O O . TRP A 1 157 ? 1.248 -12.668 0.417 1.00 98.56 157 TRP A O 1
ATOM 1207 N N . LEU A 1 158 ? 0.675 -13.698 2.307 1.00 98.38 158 LEU A N 1
ATOM 1208 C CA . LEU A 1 158 ? -0.747 -13.377 2.235 1.00 98.38 158 LEU A CA 1
ATOM 1209 C C . LEU A 1 158 ? -1.241 -12.962 3.621 1.00 98.38 158 LEU A C 1
ATOM 1211 O O . LEU A 1 158 ? -0.725 -13.475 4.621 1.00 98.38 158 LEU A O 1
ATOM 1215 N N . PRO A 1 159 ? -2.303 -12.139 3.701 1.00 98.38 159 PRO A N 1
ATOM 1216 C CA . PRO A 1 159 ? -2.923 -11.796 4.970 1.00 98.38 159 PRO A CA 1
ATOM 1217 C C . PRO A 1 159 ? -3.216 -13.034 5.835 1.00 98.38 159 PRO A C 1
ATOM 1219 O O . PRO A 1 159 ? -3.792 -14.016 5.329 1.00 98.38 159 PRO A O 1
ATOM 1222 N N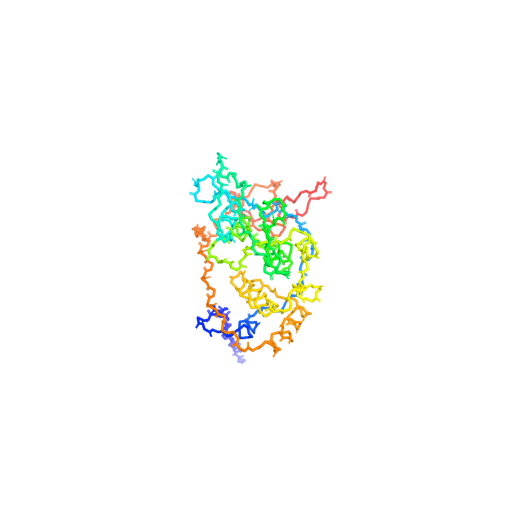 . PRO A 1 160 ? -2.847 -13.016 7.131 1.00 98.44 160 PRO A N 1
ATOM 1223 C CA . PRO A 1 160 ? -3.176 -14.089 8.066 1.00 98.44 160 PRO A CA 1
ATOM 1224 C C . PRO A 1 160 ? -4.677 -14.402 8.115 1.00 98.44 160 PRO A C 1
ATOM 1226 O O . PRO A 1 160 ? -5.065 -15.572 8.161 1.00 98.44 160 PRO A O 1
ATOM 1229 N N . LEU A 1 161 ? -5.530 -13.378 8.024 1.00 97.88 161 LEU A N 1
ATOM 1230 C CA . LEU A 1 161 ? -6.977 -13.525 7.970 1.00 97.88 161 LEU A CA 1
ATOM 1231 C C . LEU A 1 161 ? -7.415 -14.107 6.619 1.00 97.88 161 LEU A C 1
ATOM 1233 O O . LEU A 1 161 ? -7.541 -13.410 5.610 1.00 97.88 161 LEU A O 1
ATOM 1237 N N . ALA A 1 162 ? -7.709 -15.409 6.609 1.00 96.25 162 ALA A N 1
ATOM 1238 C CA . ALA A 1 162 ? -8.064 -16.145 5.397 1.00 96.25 162 ALA A CA 1
ATOM 1239 C C . ALA A 1 162 ? -9.269 -15.554 4.641 1.00 96.25 162 ALA A C 1
ATOM 1241 O O . ALA A 1 162 ? -9.258 -15.515 3.411 1.00 96.25 162 ALA A O 1
ATOM 1242 N N . SER A 1 163 ? -10.277 -15.043 5.357 1.00 94.94 163 SER A N 1
ATOM 1243 C CA . SER A 1 163 ? -11.470 -14.431 4.753 1.00 94.94 163 SER A CA 1
ATOM 1244 C C . SER A 1 163 ? -11.168 -13.147 3.971 1.00 94.94 163 SER A C 1
ATOM 1246 O O . SER A 1 163 ? -11.953 -12.771 3.100 1.00 94.94 163 SER A O 1
ATOM 1248 N N . TYR A 1 164 ? -10.028 -12.494 4.225 1.00 96.88 164 TYR A N 1
ATOM 1249 C CA . TYR A 1 164 ? -9.627 -11.275 3.525 1.00 96.88 164 TYR A CA 1
ATOM 1250 C C . TYR A 1 164 ? -8.769 -11.531 2.275 1.00 96.88 164 TYR A C 1
ATOM 1252 O O . TYR A 1 164 ? -8.713 -10.677 1.391 1.00 96.88 164 TYR A O 1
ATOM 1260 N N . ARG A 1 165 ? -8.161 -12.716 2.124 1.00 96.69 165 ARG A N 1
ATOM 1261 C CA . ARG A 1 165 ? -7.193 -13.015 1.043 1.00 96.69 165 ARG A CA 1
ATOM 1262 C C . ARG A 1 165 ? -7.733 -12.773 -0.367 1.00 96.69 165 ARG A C 1
ATOM 1264 O O . ARG A 1 165 ? -7.036 -12.199 -1.195 1.00 96.69 165 ARG A O 1
ATOM 1271 N N . CYS A 1 166 ? -8.987 -13.135 -0.637 1.00 95.38 166 CYS A N 1
ATOM 1272 C CA . CYS A 1 166 ? -9.605 -12.870 -1.940 1.00 95.38 166 CYS A CA 1
ATOM 1273 C C . CYS A 1 166 ? -9.752 -11.370 -2.231 1.00 95.38 166 CYS A C 1
ATOM 1275 O O . CYS A 1 166 ? -9.555 -10.936 -3.362 1.00 95.38 166 CYS A O 1
ATOM 1277 N N . THR A 1 167 ? -10.081 -10.571 -1.211 1.00 95.62 167 THR A N 1
ATOM 1278 C CA . THR A 1 167 ? -10.143 -9.107 -1.329 1.00 95.62 167 THR A CA 1
ATOM 1279 C C . THR A 1 167 ? -8.755 -8.532 -1.568 1.00 95.62 167 THR A C 1
ATOM 1281 O O . THR A 1 167 ? -8.582 -7.721 -2.470 1.00 95.62 167 THR A O 1
ATOM 1284 N N . TYR A 1 168 ? -7.766 -8.998 -0.805 1.00 97.69 168 TYR A N 1
ATOM 1285 C CA . TYR A 1 168 ? -6.374 -8.587 -0.945 1.00 97.69 168 TYR A CA 1
ATOM 1286 C C . TYR A 1 168 ? -5.846 -8.829 -2.363 1.00 97.69 168 TYR A C 1
ATOM 1288 O O . TYR A 1 168 ? -5.360 -7.899 -2.994 1.00 97.69 168 TYR A O 1
ATOM 1296 N N . LEU A 1 169 ? -6.033 -10.032 -2.912 1.00 97.69 169 LEU A N 1
ATOM 1297 C CA . LEU A 1 169 ? -5.592 -10.374 -4.269 1.00 97.69 169 LEU A CA 1
ATOM 1298 C C . LEU A 1 169 ? -6.326 -9.571 -5.352 1.00 97.69 169 LEU A C 1
ATOM 1300 O O . LEU A 1 169 ? -5.714 -9.123 -6.319 1.00 97.69 169 LEU A O 1
ATOM 1304 N N . ALA A 1 170 ? -7.634 -9.350 -5.191 1.00 95.69 170 ALA A N 1
ATOM 1305 C CA . ALA A 1 170 ? -8.398 -8.511 -6.111 1.00 95.69 170 ALA A CA 1
ATOM 1306 C C . ALA A 1 170 ? -7.910 -7.051 -6.096 1.00 95.69 170 ALA A C 1
ATOM 1308 O O . ALA A 1 170 ? -7.796 -6.427 -7.156 1.00 95.69 170 ALA A O 1
ATOM 1309 N N . ASN A 1 171 ? -7.585 -6.522 -4.913 1.00 96.62 171 ASN A N 1
ATOM 1310 C CA . ASN A 1 171 ? -6.998 -5.195 -4.749 1.00 96.62 171 ASN A CA 1
ATOM 1311 C C . ASN A 1 171 ? -5.604 -5.133 -5.374 1.00 96.62 171 ASN A C 1
ATOM 1313 O O . ASN A 1 171 ? -5.353 -4.249 -6.186 1.00 96.62 171 ASN A O 1
ATOM 1317 N N . TRP A 1 172 ? -4.749 -6.110 -5.075 1.00 98.25 172 TRP A N 1
ATOM 1318 C CA . TRP A 1 172 ? -3.398 -6.242 -5.611 1.00 98.25 172 TRP A CA 1
ATOM 1319 C C . TRP A 1 172 ? -3.374 -6.171 -7.143 1.00 98.25 172 TRP A C 1
ATOM 1321 O O . TRP A 1 172 ? -2.726 -5.300 -7.724 1.00 98.25 172 TRP A O 1
ATOM 1331 N N . VAL A 1 173 ? -4.175 -7.012 -7.808 1.00 97.00 173 VAL A N 1
ATOM 1332 C CA . VAL A 1 173 ? -4.308 -7.018 -9.275 1.00 97.00 173 VAL A CA 1
ATOM 1333 C C . VAL A 1 173 ? -4.826 -5.680 -9.802 1.00 97.00 173 VAL A C 1
ATOM 1335 O O . VAL A 1 173 ? -4.332 -5.173 -10.809 1.00 97.00 173 VAL A O 1
ATOM 1338 N N . SER A 1 174 ? -5.812 -5.087 -9.125 1.00 95.56 174 SER A N 1
ATOM 1339 C CA . SER A 1 174 ? -6.400 -3.818 -9.559 1.00 95.56 174 SER A CA 1
ATOM 1340 C C . SER A 1 174 ? -5.409 -2.658 -9.466 1.00 95.56 174 SER A C 1
ATOM 1342 O O . SER A 1 174 ? -5.351 -1.838 -10.381 1.00 95.56 174 SER A O 1
ATOM 1344 N N . ILE A 1 175 ? -4.609 -2.605 -8.398 1.00 97.69 175 ILE A N 1
ATOM 1345 C CA . ILE A 1 175 ? -3.557 -1.601 -8.200 1.00 97.69 175 ILE A CA 1
ATOM 1346 C C . ILE A 1 175 ? -2.470 -1.780 -9.257 1.00 97.69 175 ILE A C 1
ATOM 1348 O O . ILE A 1 175 ? -2.108 -0.807 -9.921 1.00 97.69 175 ILE A O 1
ATOM 1352 N N . LYS A 1 176 ? -1.998 -3.017 -9.479 1.00 98.19 176 LYS A N 1
ATOM 1353 C CA . LYS A 1 176 ? -0.984 -3.285 -10.506 1.00 98.19 176 LYS A CA 1
ATOM 1354 C C . LYS A 1 176 ? -1.463 -2.894 -11.904 1.00 98.19 176 LYS A C 1
ATOM 1356 O O . LYS A 1 176 ? -0.746 -2.190 -12.613 1.00 98.19 176 LYS A O 1
ATOM 1361 N N . ALA A 1 177 ? -2.699 -3.242 -12.268 1.00 95.88 177 ALA A N 1
ATOM 1362 C CA . ALA A 1 177 ? -3.288 -2.845 -13.548 1.00 95.88 177 ALA A CA 1
ATOM 1363 C C . ALA A 1 177 ? -3.377 -1.322 -13.685 1.00 95.88 177 ALA A C 1
ATOM 1365 O O . ALA A 1 177 ? -2.955 -0.758 -14.696 1.00 95.88 177 ALA A O 1
ATOM 1366 N N . ARG A 1 178 ? -3.888 -0.650 -12.648 1.00 94.94 178 ARG A N 1
ATOM 1367 C CA . ARG A 1 178 ? -4.047 0.804 -12.617 1.00 94.94 178 ARG A CA 1
ATOM 1368 C C . ARG A 1 178 ? -2.718 1.521 -12.852 1.00 94.94 178 ARG A C 1
ATOM 1370 O O . ARG A 1 178 ? -2.647 2.413 -13.691 1.00 94.94 178 ARG A O 1
ATOM 1377 N N . TRP A 1 179 ? -1.660 1.091 -12.171 1.00 96.69 179 TRP A N 1
ATOM 1378 C CA . TRP A 1 179 ? -0.330 1.695 -12.262 1.00 96.69 179 TRP A CA 1
ATOM 1379 C C . TRP A 1 179 ? 0.557 1.106 -13.370 1.00 96.69 179 TRP A C 1
ATOM 1381 O O . TRP A 1 179 ? 1.716 1.493 -13.498 1.00 96.69 179 TRP A O 1
ATOM 1391 N N . SER A 1 180 ? 0.019 0.217 -14.215 1.00 96.69 180 SER A N 1
ATOM 1392 C CA . SER A 1 180 ? 0.761 -0.470 -15.288 1.00 96.69 180 SER A CA 1
ATOM 1393 C C . SER A 1 180 ? 2.004 -1.238 -14.804 1.00 96.69 180 SER A C 1
ATOM 1395 O O . SER A 1 180 ? 2.972 -1.415 -15.558 1.00 96.69 180 SER A O 1
ATOM 1397 N N . LEU A 1 181 ? 1.958 -1.703 -13.555 1.00 98.19 181 LEU A N 1
ATOM 1398 C CA . LEU A 1 181 ? 2.969 -2.556 -12.942 1.00 98.19 181 LEU A CA 1
ATOM 1399 C C . LEU A 1 181 ? 2.879 -3.970 -13.529 1.00 98.19 181 LEU A C 1
ATOM 1401 O O . LEU A 1 181 ? 1.786 -4.470 -13.806 1.00 98.19 181 LEU A O 1
ATOM 1405 N N . SER A 1 182 ? 4.030 -4.596 -13.758 1.00 98.38 182 SER A N 1
ATOM 1406 C CA . SER A 1 182 ? 4.109 -6.001 -14.160 1.00 98.38 182 SER A CA 1
ATOM 1407 C C . SER A 1 182 ? 3.969 -6.939 -12.962 1.00 98.38 182 SER A C 1
ATOM 1409 O O . SER A 1 182 ? 3.930 -6.509 -11.813 1.00 98.38 182 SER A O 1
ATOM 1411 N N . MET A 1 183 ? 3.869 -8.225 -13.260 1.00 98.62 183 MET A N 1
ATOM 1412 C CA . MET A 1 183 ? 4.144 -9.307 -12.322 1.00 98.62 183 MET A CA 1
ATOM 1413 C C . MET A 1 183 ? 5.244 -10.167 -12.923 1.00 98.62 183 MET A C 1
ATOM 1415 O O . MET A 1 183 ? 5.333 -10.246 -14.154 1.00 98.62 183 MET A O 1
ATOM 1419 N N . ASP A 1 184 ? 6.046 -10.831 -12.104 1.00 98.19 184 ASP A N 1
ATOM 1420 C CA . ASP A 1 184 ? 6.863 -11.922 -12.622 1.00 98.19 184 ASP A CA 1
ATOM 1421 C C . ASP A 1 184 ? 6.021 -13.194 -12.849 1.00 98.19 184 ASP A C 1
ATOM 1423 O O . ASP A 1 184 ? 4.798 -13.216 -12.662 1.00 98.19 184 ASP A O 1
ATOM 1427 N N . GLU A 1 185 ? 6.655 -14.254 -13.352 1.00 97.81 185 GLU A N 1
ATOM 1428 C CA . GLU A 1 185 ? 5.955 -15.501 -13.670 1.00 97.81 185 GLU A CA 1
ATOM 1429 C C . GLU A 1 185 ? 5.448 -16.238 -12.418 1.00 97.81 185 GLU A C 1
ATOM 1431 O O . GLU A 1 185 ? 4.356 -16.815 -12.449 1.00 97.81 185 GLU A O 1
ATOM 1436 N N . GLY A 1 186 ? 6.204 -16.197 -11.317 1.00 97.38 186 GLY A N 1
ATOM 1437 C CA . GLY A 1 186 ? 5.841 -16.834 -10.054 1.00 97.38 186 GLY A CA 1
ATOM 1438 C C . GLY A 1 186 ? 4.667 -16.124 -9.393 1.00 97.38 186 GLY A C 1
ATOM 1439 O O . GLY A 1 186 ? 3.669 -16.764 -9.047 1.00 97.38 186 GLY A O 1
ATOM 1440 N N . GLU A 1 187 ? 4.746 -14.799 -9.308 1.00 98.56 187 GLU A N 1
ATOM 1441 C CA . GLU A 1 187 ? 3.695 -13.938 -8.783 1.00 98.56 187 GLU A CA 1
ATOM 1442 C C . GLU A 1 187 ? 2.392 -14.110 -9.557 1.00 98.56 187 GLU A C 1
ATOM 1444 O O . GLU A 1 187 ? 1.342 -14.398 -8.971 1.00 98.56 187 GLU A 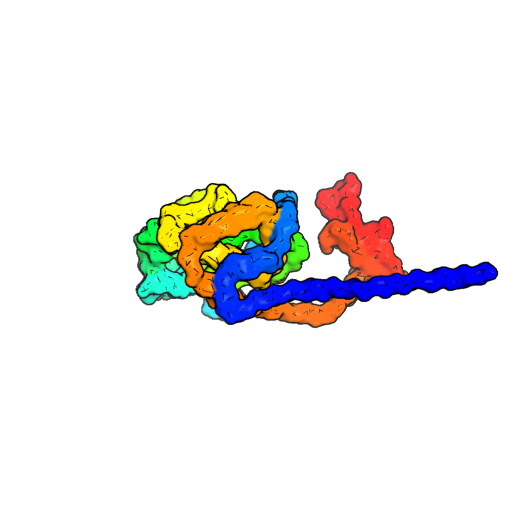O 1
ATOM 1449 N N . HIS A 1 188 ? 2.449 -14.002 -10.888 1.00 98.38 188 HIS A N 1
ATOM 1450 C CA . HIS A 1 188 ? 1.264 -14.128 -11.735 1.00 98.38 188 HIS A CA 1
ATOM 1451 C C . HIS A 1 188 ? 0.583 -15.485 -11.541 1.00 98.38 188 HIS A C 1
ATOM 1453 O O . HIS A 1 188 ? -0.638 -15.555 -11.361 1.00 98.38 188 HIS A O 1
ATOM 1459 N N . ALA A 1 189 ? 1.367 -16.567 -11.512 1.00 97.44 189 ALA A N 1
ATOM 1460 C CA . ALA A 1 189 ? 0.858 -17.916 -11.306 1.00 97.44 189 ALA A CA 1
ATOM 1461 C C . ALA A 1 189 ? 0.237 -18.102 -9.911 1.00 97.44 189 ALA A C 1
ATOM 1463 O O . ALA A 1 189 ? -0.854 -18.677 -9.803 1.00 97.44 189 ALA A O 1
ATOM 1464 N N . ALA A 1 190 ? 0.883 -17.600 -8.856 1.00 97.19 190 ALA A N 1
ATOM 1465 C CA . ALA A 1 190 ? 0.376 -17.685 -7.489 1.00 97.19 190 ALA A CA 1
ATOM 1466 C C . ALA A 1 190 ? -0.933 -16.904 -7.321 1.00 97.19 190 ALA A C 1
ATOM 1468 O O . ALA A 1 190 ? -1.923 -17.453 -6.828 1.00 97.19 190 ALA A O 1
ATOM 1469 N N . VAL A 1 191 ? -0.979 -15.662 -7.814 1.00 97.44 191 VAL A N 1
ATOM 1470 C CA . VAL A 1 191 ? -2.178 -14.814 -7.786 1.00 97.44 191 VAL A CA 1
ATOM 1471 C C . VAL A 1 191 ? -3.315 -15.463 -8.574 1.00 97.44 191 VAL A C 1
ATOM 1473 O O . VAL A 1 191 ? -4.444 -15.530 -8.083 1.00 97.44 191 VAL A O 1
ATOM 1476 N N . LYS A 1 192 ? -3.032 -16.004 -9.768 1.00 96.12 192 LYS A N 1
ATOM 1477 C CA . LYS A 1 192 ? -4.021 -16.717 -10.592 1.00 96.12 192 LYS A CA 1
ATOM 1478 C C . LYS A 1 192 ? -4.596 -17.932 -9.872 1.00 96.12 192 LYS A C 1
ATOM 1480 O O . LYS A 1 192 ? -5.813 -18.111 -9.857 1.00 96.12 192 LYS A O 1
ATOM 1485 N N . SER A 1 193 ? -3.731 -18.760 -9.289 1.00 94.88 193 SER A N 1
ATOM 1486 C CA . SER A 1 193 ? -4.130 -19.964 -8.561 1.00 94.88 193 SER A CA 1
ATOM 1487 C C . SER A 1 193 ? -4.998 -19.621 -7.349 1.00 94.88 193 SER A C 1
ATOM 1489 O O . SER A 1 193 ? -6.086 -20.173 -7.178 1.00 94.88 193 SER A O 1
ATOM 1491 N N . ALA A 1 194 ? -4.574 -18.640 -6.551 1.00 93.56 194 ALA A N 1
ATOM 1492 C CA . ALA A 1 194 ? -5.307 -18.220 -5.366 1.00 93.56 194 ALA A CA 1
ATOM 1493 C C . ALA A 1 194 ? -6.665 -17.579 -5.712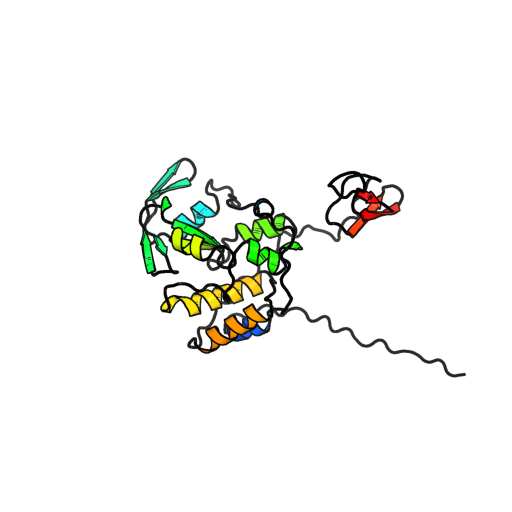 1.00 93.56 194 ALA A C 1
ATOM 1495 O O . ALA A 1 194 ? -7.666 -17.879 -5.060 1.00 93.56 194 ALA A O 1
ATOM 1496 N N . LEU A 1 195 ? -6.739 -16.767 -6.776 1.00 92.31 195 LEU A N 1
ATOM 1497 C CA . LEU A 1 195 ? -7.999 -16.184 -7.251 1.00 92.31 195 LEU A CA 1
ATOM 1498 C C . LEU A 1 195 ? -8.972 -17.220 -7.827 1.00 92.31 195 LEU A C 1
ATOM 1500 O O . LEU A 1 195 ? -10.179 -17.016 -7.727 1.00 92.31 195 LEU A O 1
ATOM 1504 N N . ALA A 1 196 ? -8.496 -18.338 -8.384 1.00 89.00 196 ALA A N 1
ATOM 1505 C CA . ALA A 1 196 ? -9.375 -19.414 -8.853 1.00 89.00 196 ALA A CA 1
ATOM 1506 C C . ALA A 1 196 ? -10.165 -20.077 -7.707 1.00 89.00 196 ALA A C 1
ATOM 1508 O O . ALA A 1 196 ? -11.266 -20.580 -7.926 1.00 89.00 196 ALA A O 1
ATOM 1509 N N . GLY A 1 197 ? -9.626 -20.048 -6.482 1.00 84.88 197 GLY A N 1
ATOM 1510 C CA . GLY A 1 197 ? -10.310 -20.498 -5.267 1.00 84.88 197 GLY A CA 1
ATOM 1511 C C . GLY A 1 197 ? -11.283 -19.473 -4.672 1.00 84.88 197 GLY A C 1
ATOM 1512 O O . GLY A 1 197 ? -11.992 -19.785 -3.715 1.00 84.88 197 GLY A O 1
ATOM 1513 N N . CYS A 1 198 ? -11.337 -18.255 -5.214 1.00 86.75 198 CYS A N 1
ATOM 1514 C CA . CYS A 1 198 ? -12.253 -17.218 -4.764 1.00 86.75 198 CYS A CA 1
ATOM 1515 C C . CYS A 1 198 ? -13.587 -17.331 -5.509 1.00 86.75 198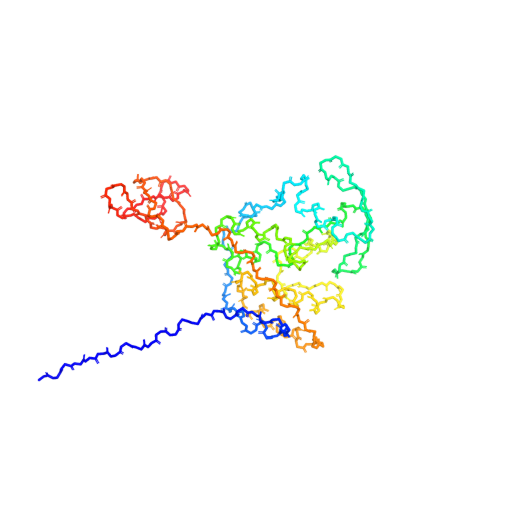 CYS A C 1
ATOM 1517 O O . CYS A 1 198 ? -13.621 -17.350 -6.739 1.00 86.75 198 CYS A O 1
ATOM 1519 N N . ALA A 1 199 ? -14.709 -17.344 -4.777 1.00 68.94 199 ALA A N 1
ATOM 1520 C CA . ALA A 1 199 ? -16.021 -17.125 -5.390 1.00 68.94 199 ALA A CA 1
ATOM 1521 C C . ALA A 1 199 ? -15.970 -15.823 -6.205 1.00 68.94 199 ALA A C 1
ATOM 1523 O O . ALA A 1 199 ? -15.352 -14.861 -5.744 1.00 68.94 199 ALA A O 1
ATOM 1524 N N . THR A 1 200 ? -16.576 -15.795 -7.398 1.00 60.03 200 THR A N 1
ATOM 1525 C CA . THR A 1 200 ? -16.489 -14.677 -8.354 1.00 60.03 200 THR A CA 1
ATOM 1526 C C . THR A 1 200 ? -16.915 -13.357 -7.706 1.00 60.03 200 THR A C 1
ATOM 1528 O O . THR A 1 200 ? -18.088 -12.987 -7.716 1.00 60.03 200 THR A O 1
ATOM 1531 N N . ARG A 1 201 ? -15.959 -12.643 -7.109 1.00 56.44 201 ARG A N 1
ATOM 1532 C CA . ARG A 1 201 ? -16.128 -11.288 -6.595 1.00 56.44 201 ARG A CA 1
ATOM 1533 C C . ARG A 1 201 ? -15.841 -10.363 -7.769 1.00 56.44 201 ARG A C 1
ATOM 1535 O O . ARG A 1 201 ? -14.737 -10.364 -8.308 1.00 56.44 201 ARG A O 1
ATOM 1542 N N . THR A 1 202 ? -16.846 -9.611 -8.198 1.00 53.00 202 THR A N 1
ATOM 1543 C CA . THR A 1 202 ? -16.667 -8.506 -9.143 1.00 53.00 202 THR A CA 1
ATOM 1544 C C . THR A 1 202 ? -15.752 -7.463 -8.512 1.00 53.00 202 THR A C 1
ATOM 1546 O O . THR A 1 202 ? -16.063 -6.957 -7.431 1.00 53.00 202 THR A O 1
ATOM 1549 N N . SER A 1 203 ? -14.642 -7.137 -9.173 1.00 50.97 203 SER A N 1
ATOM 1550 C CA . SER A 1 203 ? -13.832 -5.985 -8.788 1.00 50.97 203 SER A CA 1
ATOM 1551 C C . SER A 1 203 ? -14.508 -4.724 -9.332 1.00 50.97 203 SER A C 1
ATOM 1553 O O . SER A 1 203 ? -14.860 -4.682 -10.516 1.00 50.97 203 SER A O 1
ATOM 1555 N N . PRO A 1 204 ? -14.704 -3.671 -8.519 1.00 51.66 204 PRO A N 1
ATOM 1556 C CA . PRO A 1 204 ? -15.033 -2.363 -9.066 1.00 51.66 204 PRO A CA 1
ATOM 1557 C C . PRO A 1 204 ? -13.932 -1.950 -10.050 1.00 51.66 204 PRO A C 1
ATOM 1559 O O . PRO A 1 204 ? -12.754 -2.253 -9.818 1.00 51.66 204 PRO A O 1
ATOM 1562 N N . ALA A 1 205 ? -14.299 -1.256 -11.136 1.00 52.31 205 ALA A N 1
ATOM 1563 C CA . ALA A 1 205 ? -13.294 -0.639 -12.003 1.00 52.31 205 ALA A CA 1
ATOM 1564 C C . ALA A 1 205 ? -12.347 0.184 -11.140 1.00 52.31 205 ALA A C 1
ATOM 1566 O O . ALA A 1 205 ? -12.791 0.954 -10.286 1.00 52.31 205 ALA A O 1
ATOM 1567 N N . ALA A 1 206 ? -11.049 0.035 -11.386 1.00 53.78 206 ALA A N 1
ATOM 1568 C CA . ALA A 1 206 ? -10.117 0.996 -10.852 1.00 53.78 206 ALA A CA 1
ATOM 1569 C C . ALA A 1 206 ? -10.449 2.372 -11.432 1.00 53.78 206 ALA A C 1
ATOM 1571 O O . ALA A 1 206 ? -10.579 2.473 -12.659 1.00 53.78 206 ALA A O 1
ATOM 1572 N N . PRO A 1 207 ? -10.600 3.423 -10.604 1.00 58.50 207 PRO A N 1
ATOM 1573 C CA . PRO A 1 207 ? -10.599 4.765 -11.152 1.00 58.50 207 PRO A CA 1
ATOM 1574 C C . PRO A 1 207 ? -9.310 4.915 -11.958 1.00 58.50 207 PRO A C 1
ATOM 1576 O O . PRO A 1 207 ? -8.257 4.413 -11.549 1.00 58.50 207 PRO A O 1
ATOM 1579 N N . ALA A 1 208 ? -9.389 5.557 -13.124 1.00 58.59 208 ALA A N 1
ATOM 1580 C CA . ALA A 1 208 ? -8.188 5.861 -13.888 1.00 58.59 208 ALA A CA 1
ATOM 1581 C C . ALA A 1 208 ? -7.171 6.525 -12.950 1.00 58.59 208 ALA A C 1
ATOM 1583 O O . ALA A 1 208 ? -7.563 7.297 -12.068 1.00 58.59 208 ALA A O 1
ATOM 1584 N N . VAL A 1 209 ? -5.879 6.213 -13.109 1.00 56.41 209 VAL A N 1
ATOM 1585 C CA . VAL A 1 209 ? -4.840 7.026 -12.463 1.00 56.41 209 VAL A CA 1
ATOM 1586 C C . VAL A 1 209 ? -5.177 8.471 -12.818 1.00 56.41 209 VAL A C 1
ATOM 1588 O O . VAL A 1 209 ? -5.339 8.735 -14.019 1.00 56.41 209 VAL A O 1
ATOM 1591 N N . PRO A 1 210 ? -5.377 9.381 -11.838 1.00 50.66 210 PRO A N 1
ATOM 1592 C CA . PRO A 1 210 ? -5.588 10.780 -12.161 1.00 50.66 210 PRO A CA 1
ATOM 1593 C C . PRO A 1 210 ? -4.460 11.148 -13.116 1.00 50.66 210 PRO A C 1
ATOM 1595 O O . PRO A 1 210 ? -3.312 10.801 -12.812 1.00 50.66 210 PRO A O 1
ATOM 1598 N N . PRO A 1 211 ? -4.765 11.708 -14.305 1.00 42.12 211 PRO A N 1
ATOM 1599 C CA . PRO A 1 211 ? -3.740 11.967 -15.298 1.00 42.12 211 PRO A CA 1
ATOM 1600 C C . PRO A 1 211 ? -2.635 12.695 -14.560 1.00 42.12 211 PRO A C 1
ATOM 1602 O O . PRO A 1 211 ? -2.902 13.733 -13.951 1.00 42.12 211 PRO A O 1
ATOM 1605 N N . ALA A 1 212 ? -1.439 12.092 -14.516 1.00 43.81 212 ALA A N 1
ATOM 1606 C CA . ALA A 1 212 ? -0.266 12.778 -14.005 1.00 43.81 212 ALA A CA 1
ATOM 1607 C C . ALA A 1 212 ? -0.319 14.127 -14.696 1.00 43.81 212 ALA A C 1
ATOM 1609 O O . ALA A 1 212 ? -0.342 14.105 -15.930 1.00 43.81 212 ALA A O 1
ATOM 1610 N N . ALA A 1 213 ? -0.518 15.214 -13.929 1.00 33.62 213 ALA A N 1
ATOM 1611 C CA . ALA A 1 213 ? -0.763 16.539 -14.479 1.00 33.62 213 ALA A CA 1
ATOM 1612 C C . ALA A 1 213 ? 0.184 16.669 -15.649 1.00 33.62 213 ALA A C 1
ATOM 1614 O O . ALA A 1 213 ? 1.395 16.548 -15.435 1.00 33.62 213 ALA A O 1
ATOM 1615 N N . SER A 1 214 ? -0.388 16.673 -16.861 1.00 31.09 214 SER A N 1
ATOM 1616 C CA . SER A 1 214 ? 0.382 16.433 -18.065 1.00 31.09 214 SER A CA 1
ATOM 1617 C C . SER A 1 214 ? 1.542 17.395 -17.978 1.00 31.09 214 SER A C 1
ATOM 1619 O O . SER A 1 214 ? 1.322 18.608 -17.975 1.00 31.09 214 SER A O 1
ATOM 1621 N N . ALA A 1 215 ? 2.760 16.871 -17.831 1.00 35.12 215 ALA A N 1
ATOM 1622 C CA . ALA A 1 215 ? 3.923 17.649 -18.173 1.00 35.12 215 ALA A CA 1
ATOM 1623 C C . ALA A 1 215 ? 3.690 17.955 -19.649 1.00 35.12 215 ALA A C 1
ATOM 1625 O O . ALA A 1 215 ? 3.795 17.082 -20.511 1.00 35.12 215 ALA A O 1
ATOM 1626 N N . GLY A 1 216 ? 3.141 19.142 -19.893 1.00 28.70 216 GLY A N 1
ATOM 1627 C CA . GLY A 1 216 ? 2.794 19.602 -21.211 1.00 28.70 216 GLY A CA 1
ATOM 1628 C C . GLY A 1 216 ? 4.055 19.545 -22.051 1.00 28.70 216 GLY A C 1
ATOM 1629 O O . GLY A 1 216 ? 5.098 20.054 -21.649 1.00 28.70 216 GLY A O 1
ATOM 1630 N N . GLY A 1 217 ? 3.924 18.924 -23.215 1.00 27.38 217 GLY A N 1
ATOM 1631 C CA . GLY A 1 217 ? 4.951 18.906 -24.237 1.00 27.38 217 GLY A CA 1
ATOM 1632 C C . GLY A 1 217 ? 5.686 17.578 -24.330 1.00 27.38 217 GLY A C 1
ATOM 1633 O O . GLY A 1 217 ? 6.167 17.021 -23.347 1.00 27.38 217 GLY A O 1
ATOM 1634 N N . ALA A 1 218 ? 5.841 17.122 -25.574 1.00 36.12 218 ALA A N 1
ATOM 1635 C CA . ALA A 1 218 ? 7.015 16.364 -25.988 1.00 36.12 218 ALA A CA 1
ATOM 1636 C C . ALA A 1 218 ? 8.264 16.894 -25.259 1.00 36.12 218 ALA A C 1
ATOM 1638 O O . ALA A 1 218 ? 8.319 18.104 -25.018 1.00 36.12 218 ALA A O 1
ATOM 1639 N N . PRO A 1 219 ? 9.252 16.044 -24.916 1.00 40.31 219 PRO A N 1
ATOM 1640 C CA . PRO A 1 219 ? 10.448 16.515 -24.239 1.00 40.31 219 PRO A CA 1
ATOM 1641 C C . PRO A 1 219 ? 11.001 17.688 -25.041 1.00 40.31 219 PRO A C 1
ATOM 1643 O O . PRO A 1 219 ? 11.446 17.518 -26.178 1.00 40.31 219 PRO A O 1
ATOM 1646 N N . ALA A 1 220 ? 10.935 18.892 -24.463 1.00 41.31 220 ALA A N 1
ATOM 1647 C CA . ALA A 1 220 ? 11.831 19.944 -24.878 1.00 41.31 220 ALA A CA 1
ATOM 1648 C C . ALA A 1 220 ? 13.205 19.290 -24.794 1.00 41.31 220 ALA A C 1
ATOM 1650 O O . ALA A 1 220 ? 13.549 18.728 -23.753 1.00 41.31 220 ALA A O 1
ATOM 1651 N N . THR A 1 221 ? 13.925 19.243 -25.910 1.00 45.41 221 THR A N 1
ATOM 1652 C CA . THR A 1 221 ? 15.328 18.848 -25.927 1.00 45.41 221 THR A CA 1
AT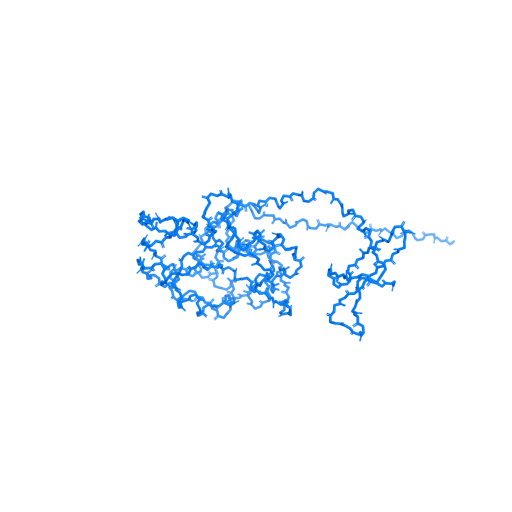OM 1653 C C . THR A 1 221 ? 16.013 19.671 -24.854 1.00 45.41 221 THR A C 1
ATOM 1655 O O . THR A 1 221 ? 16.253 20.859 -25.052 1.00 45.41 221 THR A O 1
ATOM 1658 N N . SER A 1 222 ? 16.229 19.069 -23.685 1.00 56.28 222 SER A N 1
ATOM 1659 C CA . SER A 1 222 ? 16.909 19.718 -22.584 1.00 56.28 222 SER A CA 1
ATOM 1660 C C . SER A 1 222 ? 18.268 20.106 -23.128 1.00 56.28 222 SER A C 1
ATOM 1662 O O . SER A 1 222 ? 19.030 19.224 -23.532 1.00 56.28 222 SER A O 1
ATOM 1664 N N . THR A 1 223 ? 18.554 21.404 -23.195 1.00 78.00 223 THR A N 1
ATOM 1665 C CA . THR A 1 223 ? 19.911 21.864 -23.450 1.00 78.00 223 THR A CA 1
ATOM 1666 C C . THR A 1 223 ? 20.814 21.191 -22.419 1.00 78.00 223 THR A C 1
ATOM 1668 O O . THR A 1 223 ? 20.666 21.425 -21.219 1.00 78.00 223 THR A O 1
ATOM 1671 N N . VAL A 1 224 ? 21.742 20.345 -22.867 1.00 86.50 224 VAL A N 1
ATOM 1672 C CA . VAL A 1 224 ? 22.715 19.693 -21.980 1.00 86.50 224 VAL A CA 1
ATOM 1673 C C . VAL A 1 224 ? 24.076 20.364 -22.076 1.00 86.50 224 VAL A C 1
ATOM 1675 O O . VAL A 1 224 ? 24.614 20.603 -23.159 1.00 86.50 224 VAL A O 1
ATOM 1678 N N . SER A 1 225 ? 24.672 20.627 -20.918 1.00 86.19 225 SER A N 1
ATOM 1679 C CA . SER A 1 225 ? 26.034 21.145 -20.828 1.00 86.19 225 SER A CA 1
ATOM 1680 C C . SER A 1 225 ? 27.041 19.990 -20.897 1.00 86.19 225 SER A C 1
ATOM 1682 O O . SER A 1 225 ? 26.929 19.039 -20.116 1.00 86.19 225 SER A O 1
ATOM 1684 N N . PRO A 1 226 ? 28.048 20.042 -21.789 1.00 88.00 226 PRO A N 1
ATOM 1685 C CA . PRO A 1 226 ? 29.066 19.000 -21.891 1.00 88.00 226 PRO A CA 1
ATOM 1686 C C . PRO A 1 226 ? 29.740 18.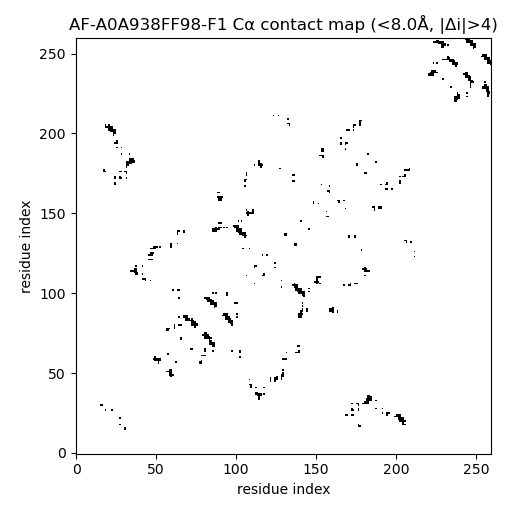729 -20.541 1.00 88.00 226 PRO A C 1
ATOM 1688 O O . PRO A 1 226 ? 30.219 19.649 -19.883 1.00 88.00 226 PRO A O 1
ATOM 1691 N N . GLY A 1 227 ? 29.785 17.462 -20.124 1.00 81.44 227 GLY A N 1
ATOM 1692 C CA . GLY A 1 227 ? 30.403 17.055 -18.863 1.00 81.44 227 GLY A CA 1
ATOM 1693 C C . GLY A 1 227 ? 29.589 17.355 -17.603 1.00 81.44 227 GLY A C 1
ATOM 1694 O O . GLY A 1 227 ? 30.022 16.943 -16.530 1.00 81.44 227 GLY A O 1
ATOM 1695 N N . ALA A 1 228 ? 28.422 18.002 -17.688 1.00 87.25 228 ALA A N 1
ATOM 1696 C CA . ALA A 1 228 ? 27.539 18.153 -16.534 1.00 87.25 228 ALA A CA 1
ATOM 1697 C C . ALA A 1 228 ? 26.985 16.796 -16.080 1.00 87.25 228 ALA A C 1
ATOM 1699 O O . ALA A 1 228 ? 26.927 15.839 -16.856 1.00 87.25 228 ALA A O 1
ATOM 1700 N N . PHE A 1 229 ? 26.594 16.716 -14.811 1.00 87.88 229 PHE A N 1
ATOM 1701 C CA . PHE A 1 229 ? 25.982 15.513 -14.261 1.00 87.88 229 PHE A CA 1
ATOM 1702 C C . PHE A 1 229 ? 24.642 15.215 -14.931 1.00 87.88 229 PHE A C 1
ATOM 1704 O O . PHE A 1 229 ? 23.910 16.132 -15.305 1.00 87.88 229 PHE A O 1
ATOM 1711 N N . CYS A 1 230 ? 24.330 13.934 -15.075 1.00 86.00 230 CYS A N 1
ATOM 1712 C CA . CYS A 1 230 ? 23.136 13.481 -15.769 1.00 86.00 230 CYS A CA 1
ATOM 1713 C C . CYS A 1 230 ? 22.507 12.274 -15.075 1.00 86.00 230 CYS A C 1
ATOM 1715 O O . CYS A 1 230 ? 23.180 11.497 -14.399 1.00 86.00 230 CYS A O 1
ATOM 1717 N N . ALA A 1 231 ? 21.202 12.127 -15.260 1.00 77.94 231 ALA A N 1
ATOM 1718 C CA . ALA A 1 231 ? 20.426 10.948 -14.914 1.00 77.94 231 ALA A CA 1
ATOM 1719 C C . ALA A 1 231 ? 19.128 10.969 -15.747 1.00 77.94 231 ALA A C 1
ATOM 1721 O O . ALA A 1 231 ? 18.650 12.062 -16.061 1.00 77.94 231 ALA A O 1
ATOM 1722 N N . PRO A 1 232 ? 18.543 9.811 -16.093 1.00 79.81 232 PRO A N 1
ATOM 1723 C CA . PRO A 1 232 ? 19.063 8.456 -15.876 1.00 79.81 232 PRO A CA 1
ATOM 1724 C C . PRO A 1 232 ? 20.243 8.102 -16.805 1.00 79.81 232 PRO A C 1
ATOM 1726 O O . PRO A 1 232 ? 20.512 8.802 -17.783 1.00 79.81 232 PRO A O 1
ATOM 1729 N N . LEU A 1 233 ? 20.962 7.012 -16.500 1.00 80.19 233 LEU A N 1
ATOM 1730 C CA . LEU A 1 233 ? 21.976 6.447 -17.400 1.00 80.19 233 LEU A CA 1
ATOM 1731 C C . LEU A 1 233 ? 21.338 6.126 -18.763 1.00 80.19 233 LEU A C 1
ATOM 1733 O O . LEU A 1 233 ? 20.234 5.592 -18.813 1.00 80.19 233 LEU A O 1
ATOM 1737 N N . GLY A 1 234 ? 22.010 6.469 -19.863 1.00 79.12 234 GLY A N 1
ATOM 1738 C CA . GLY A 1 234 ? 21.471 6.284 -21.214 1.00 79.12 234 GLY A CA 1
ATOM 1739 C C . GLY A 1 234 ? 20.509 7.380 -21.689 1.00 79.12 234 GLY A C 1
ATOM 1740 O O . GLY A 1 234 ? 20.093 7.343 -22.844 1.00 79.12 234 GLY A O 1
ATOM 1741 N N . ALA A 1 235 ? 20.194 8.387 -20.863 1.00 82.06 235 ALA A N 1
ATOM 1742 C CA . ALA A 1 235 ? 19.461 9.565 -21.327 1.00 82.06 235 ALA A CA 1
ATOM 1743 C C . ALA A 1 235 ? 20.212 10.264 -22.472 1.00 82.06 235 ALA A C 1
ATOM 1745 O O . ALA A 1 235 ? 21.443 10.306 -22.468 1.00 82.06 235 ALA A O 1
ATOM 1746 N N . THR A 1 236 ? 19.482 10.843 -23.425 1.00 84.94 236 THR A N 1
ATOM 1747 C CA . THR A 1 236 ? 20.036 11.605 -24.555 1.00 84.94 236 THR A CA 1
ATOM 1748 C C . THR A 1 236 ? 19.653 13.078 -24.452 1.00 84.94 236 THR A C 1
ATOM 1750 O O . THR A 1 236 ? 18.525 13.391 -24.078 1.00 84.94 236 THR A O 1
ATOM 1753 N N . GLY A 1 237 ? 20.558 13.984 -24.815 1.00 84.06 237 GLY A N 1
ATOM 1754 C CA . GLY A 1 237 ? 20.305 15.426 -24.823 1.00 84.06 237 GLY A CA 1
ATOM 1755 C C . GLY A 1 237 ? 21.137 16.155 -25.873 1.00 84.06 237 GLY A C 1
ATOM 1756 O O . GLY A 1 237 ? 22.089 15.594 -26.415 1.00 84.06 237 GLY A O 1
ATOM 1757 N N . VAL A 1 238 ? 20.780 17.403 -26.176 1.00 85.75 238 VAL A N 1
ATOM 1758 C CA . VAL A 1 238 ? 21.445 18.220 -27.204 1.00 85.75 238 VAL A CA 1
ATOM 1759 C C . VAL A 1 238 ? 21.975 19.491 -26.548 1.00 85.75 238 VAL A C 1
ATOM 1761 O O . VAL A 1 238 ? 21.268 20.092 -25.755 1.00 85.75 238 VAL A O 1
ATOM 1764 N N . SER A 1 239 ? 23.222 19.891 -26.796 1.00 85.69 239 SER A N 1
ATOM 1765 C CA . SER A 1 239 ? 23.748 21.155 -26.250 1.00 85.69 239 SER A CA 1
ATOM 1766 C C . SER A 1 239 ? 23.205 22.374 -27.003 1.00 85.69 239 SER A C 1
ATOM 1768 O O . SER A 1 239 ? 22.682 22.231 -28.105 1.00 85.69 239 SER A O 1
ATOM 1770 N N . ASP A 1 240 ? 23.439 23.590 -26.495 1.00 82.94 240 ASP A N 1
ATOM 1771 C CA . ASP A 1 240 ? 23.086 24.846 -27.193 1.00 82.94 240 ASP A CA 1
ATOM 1772 C C . ASP A 1 240 ? 23.716 24.977 -28.592 1.00 82.94 240 ASP A C 1
ATOM 1774 O O . ASP A 1 240 ? 23.323 25.818 -29.395 1.00 82.94 240 ASP A O 1
ATOM 1778 N N . LYS A 1 241 ? 24.712 24.136 -28.900 1.00 82.75 241 LYS A N 1
ATOM 1779 C CA . LYS A 1 241 ? 25.382 24.060 -30.205 1.00 82.75 241 LYS A CA 1
ATOM 1780 C C . LYS A 1 241 ? 24.828 22.951 -31.109 1.00 82.75 241 LYS A C 1
ATOM 1782 O O . LYS A 1 241 ? 25.469 22.617 -32.101 1.00 82.75 241 LYS A O 1
ATOM 1787 N N . GLY A 1 242 ? 23.703 22.328 -30.757 1.00 82.12 242 GLY A N 1
ATOM 1788 C CA . GLY A 1 242 ? 23.082 21.266 -31.555 1.00 82.12 242 GLY A CA 1
ATOM 1789 C C . GLY A 1 242 ? 23.800 19.912 -31.490 1.00 82.12 242 GLY A C 1
ATOM 1790 O O . GLY A 1 242 ? 23.523 19.026 -32.294 1.00 82.12 242 GLY A O 1
ATOM 1791 N N . VAL A 1 243 ? 24.740 19.723 -30.557 1.00 85.31 243 VAL A N 1
ATOM 1792 C CA . VAL A 1 243 ? 25.526 18.483 -30.463 1.00 85.31 243 VAL A CA 1
ATOM 1793 C C . VAL A 1 243 ? 24.838 17.492 -29.534 1.00 85.31 243 VAL A C 1
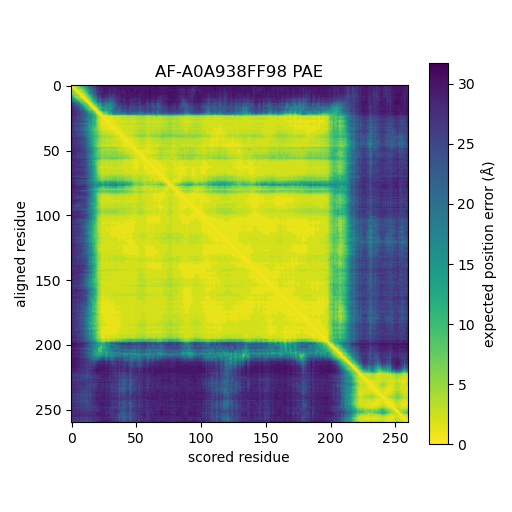ATOM 1795 O O . VAL A 1 243 ? 24.510 17.850 -28.407 1.00 85.31 243 VAL A O 1
ATOM 1798 N N . SER A 1 244 ? 24.679 16.247 -29.984 1.00 87.06 244 SER A N 1
ATOM 1799 C CA . SER A 1 244 ? 24.086 15.163 -29.191 1.00 87.06 244 SER A CA 1
ATOM 1800 C C . SER A 1 244 ? 25.051 14.612 -28.135 1.00 87.06 244 SER A C 1
ATOM 1802 O O . SER A 1 244 ? 26.242 14.434 -28.395 1.00 87.06 244 SER A O 1
ATOM 1804 N N . TYR A 1 245 ? 24.515 14.320 -26.953 1.00 88.94 245 TYR A N 1
ATOM 1805 C CA . TYR A 1 245 ? 25.199 13.694 -25.825 1.00 88.94 245 TYR A CA 1
ATOM 1806 C C . TYR A 1 245 ? 24.332 12.576 -25.246 1.00 88.94 245 TYR A C 1
ATOM 1808 O O . TYR A 1 245 ? 23.106 12.653 -25.249 1.00 88.94 245 TYR A O 1
ATOM 1816 N N . THR A 1 246 ? 24.994 11.568 -24.691 1.00 89.88 246 THR A N 1
ATOM 1817 C CA . THR A 1 246 ? 24.407 10.473 -23.924 1.00 89.88 246 THR A CA 1
ATOM 1818 C C . THR A 1 246 ? 24.933 10.512 -22.493 1.00 89.88 246 THR A C 1
ATOM 1820 O O . THR A 1 246 ? 26.112 10.788 -22.247 1.00 89.88 246 THR A O 1
ATOM 1823 N N . CYS A 1 247 ? 24.063 10.231 -21.534 1.00 89.75 247 CYS A N 1
ATOM 1824 C CA . CYS A 1 247 ? 24.433 10.088 -20.141 1.00 89.75 247 CYS A CA 1
ATOM 1825 C C . CYS A 1 247 ? 25.210 8.782 -19.941 1.00 89.75 247 CYS A C 1
ATOM 1827 O O . CYS A 1 247 ? 24.652 7.702 -20.141 1.00 89.75 247 CYS A O 1
ATOM 1829 N N . LYS A 1 248 ? 26.493 8.876 -19.574 1.00 89.62 248 LYS A N 1
ATOM 1830 C CA . LYS A 1 248 ? 27.399 7.726 -19.399 1.00 89.62 248 LYS A CA 1
ATOM 1831 C C . LYS A 1 248 ? 27.993 7.703 -17.985 1.00 89.62 248 LYS A C 1
ATOM 1833 O O . LYS A 1 248 ? 28.064 8.768 -17.356 1.00 89.62 248 LYS A O 1
ATOM 1838 N N . PRO A 1 249 ? 28.453 6.539 -17.491 1.00 87.25 249 PRO A N 1
ATOM 1839 C CA . PRO A 1 249 ? 29.146 6.456 -16.211 1.00 87.25 249 PRO A CA 1
ATOM 1840 C C . PRO A 1 249 ? 30.423 7.301 -16.243 1.00 87.25 249 PRO A C 1
ATOM 1842 O O . PRO A 1 249 ? 31.064 7.437 -17.289 1.00 87.25 249 PRO A O 1
ATOM 1845 N N . SER A 1 250 ? 30.773 7.908 -15.112 1.00 81.12 250 SER A N 1
ATOM 1846 C CA . SER A 1 250 ? 32.052 8.602 -14.964 1.00 81.12 250 SER A CA 1
ATOM 1847 C C . SER A 1 250 ? 33.121 7.609 -14.509 1.00 81.12 250 SER A C 1
ATOM 1849 O O . SER A 1 250 ? 32.876 6.816 -13.609 1.00 81.12 250 SER A O 1
ATOM 1851 N N . GLU A 1 251 ? 34.312 7.660 -15.107 1.00 74.19 251 GLU A N 1
ATOM 1852 C CA . GLU A 1 251 ? 35.439 6.792 -14.723 1.00 74.19 251 GLU A CA 1
ATOM 1853 C C . GLU A 1 251 ? 36.095 7.223 -13.401 1.00 74.19 251 GLU A C 1
ATOM 1855 O O . GLU A 1 251 ? 36.813 6.448 -12.779 1.00 74.19 251 GLU A O 1
ATOM 1860 N N . THR A 1 252 ? 35.849 8.460 -12.961 1.00 70.00 252 THR A N 1
ATOM 1861 C CA . THR A 1 252 ? 36.532 9.077 -11.812 1.00 70.00 252 THR A CA 1
ATOM 1862 C C . THR A 1 252 ? 35.593 9.460 -10.667 1.00 70.00 252 THR A C 1
ATOM 1864 O O . THR A 1 252 ? 36.054 9.972 -9.652 1.00 70.00 252 THR A O 1
ATOM 1867 N N . GLU A 1 253 ? 34.276 9.280 -10.816 1.00 73.00 253 GLU A N 1
ATOM 1868 C CA . GLU A 1 253 ? 33.268 9.728 -9.842 1.00 73.00 253 GLU A CA 1
ATOM 1869 C C . GLU A 1 253 ? 32.042 8.802 -9.851 1.00 73.00 253 GLU A C 1
ATOM 1871 O O . GLU A 1 253 ? 31.715 8.210 -10.873 1.00 73.00 253 GLU A O 1
ATOM 1876 N N . SER A 1 254 ? 31.294 8.740 -8.746 1.00 75.69 254 SER A N 1
ATOM 1877 C CA . SER A 1 254 ? 30.099 7.886 -8.605 1.00 75.69 254 SER A CA 1
ATOM 1878 C C . SER A 1 254 ? 28.864 8.351 -9.394 1.00 75.69 254 SER A C 1
ATOM 1880 O O . SER A 1 254 ? 27.836 7.678 -9.375 1.00 75.69 254 SER A O 1
ATOM 1882 N N . ARG A 1 255 ? 28.928 9.502 -10.080 1.00 81.00 255 ARG A N 1
ATOM 1883 C CA . ARG A 1 255 ? 27.791 10.107 -10.797 1.00 81.00 255 ARG A CA 1
ATOM 1884 C C . ARG A 1 255 ? 28.001 10.133 -12.306 1.00 81.00 255 ARG A C 1
ATOM 1886 O O . ARG A 1 255 ? 29.079 10.475 -12.785 1.00 81.00 255 ARG A O 1
ATOM 1893 N N . ASN A 1 256 ? 26.933 9.856 -13.053 1.00 88.62 256 ASN A N 1
ATOM 1894 C CA . ASN A 1 256 ? 26.947 9.879 -14.516 1.00 88.62 256 ASN A CA 1
ATOM 1895 C C . ASN A 1 256 ? 27.100 11.312 -15.053 1.00 88.62 256 ASN A C 1
ATOM 1897 O O . ASN A 1 256 ? 26.643 12.277 -14.430 1.00 88.62 256 ASN A O 1
ATOM 1901 N N . ARG A 1 257 ? 27.718 11.457 -16.232 1.00 88.56 257 ARG A N 1
ATOM 1902 C CA . ARG A 1 257 ? 27.931 12.752 -16.903 1.00 88.56 257 ARG A CA 1
ATOM 1903 C C . ARG A 1 257 ? 27.551 12.710 -18.383 1.00 88.56 257 ARG A C 1
ATOM 1905 O O . ARG A 1 257 ? 27.630 11.667 -19.033 1.00 88.56 257 ARG A O 1
ATOM 1912 N N . TRP A 1 258 ? 27.173 13.864 -18.929 1.00 89.56 258 TRP A N 1
ATOM 1913 C CA . TRP A 1 258 ? 26.906 14.035 -20.356 1.00 89.56 258 TRP A CA 1
ATOM 1914 C C . TRP A 1 258 ? 28.193 13.872 -21.168 1.00 89.56 258 TRP A C 1
ATOM 1916 O O . TRP A 1 258 ? 29.133 14.668 -21.047 1.00 89.56 258 TRP A O 1
ATOM 1926 N N . ARG A 1 259 ? 28.231 12.841 -22.014 1.00 86.56 259 ARG A N 1
ATOM 1927 C CA . ARG A 1 259 ? 29.349 12.502 -22.906 1.00 86.56 259 ARG A CA 1
ATOM 1928 C C . ARG A 1 259 ? 28.842 12.338 -24.336 1.00 86.56 259 ARG A C 1
ATOM 1930 O O . ARG A 1 259 ? 27.678 12.020 -24.529 1.00 86.56 259 ARG A O 1
ATOM 1937 N N . ARG A 1 260 ? 29.693 12.581 -25.329 1.00 84.50 260 ARG A N 1
ATOM 1938 C CA . ARG A 1 260 ? 29.365 12.218 -26.717 1.00 84.50 260 ARG A CA 1
ATOM 1939 C C . ARG A 1 260 ? 29.382 10.702 -26.861 1.00 84.50 260 ARG A C 1
ATOM 1941 O O . ARG A 1 260 ? 30.187 10.061 -26.144 1.00 84.50 260 ARG A O 1
#